Protein AF-0000000077559764 (afdb_homodimer)

pLDDT: mean 88.38, std 12.9, range [36.97, 98.94]

Organism: Bursaphelenchus xylophilus (NCBI:txid6326)

Solvent-accessible surface area (backbone atoms only — not comparable to full-atom values): 14873 Å² total; per-residue (Å²): 133,81,83,81,80,80,78,80,78,74,72,74,70,79,55,48,25,37,42,35,43,36,27,58,33,95,52,71,42,44,34,23,34,32,39,64,72,44,78,69,40,80,71,49,76,30,45,59,74,30,65,52,75,49,73,45,66,51,69,48,19,27,29,38,23,59,37,96,81,41,32,26,31,43,30,31,20,31,52,35,96,85,50,28,24,24,32,31,36,32,39,46,82,31,64,74,61,29,35,36,44,34,39,71,88,67,51,75,39,54,33,79,51,66,63,31,84,44,28,27,45,32,46,78,44,57,86,32,48,44,75,43,67,45,42,42,44,33,43,37,30,36,79,133,80,82,79,80,79,79,78,78,74,72,74,70,80,57,48,25,37,41,34,43,36,27,58,34,96,51,71,42,44,34,24,33,32,37,64,72,44,78,70,39,82,71,49,75,30,45,56,74,30,67,52,75,50,73,45,66,51,71,48,20,28,28,40,23,59,35,94,80,41,33,26,31,44,31,31,20,31,50,35,96,85,51,28,24,22,32,31,35,33,38,46,83,31,66,74,60,29,36,37,44,34,39,71,87,68,50,74,38,52,33,79,52,67,64,33,84,45,27,27,45,32,47,78,44,58,85,32,46,44,77,44,67,47,42,43,48,33,43,38,30,35,79

Radius of gyration: 22.11 Å; Cα contacts (8 Å, |Δi|>4): 768; chains: 2; bounding box: 58×50×98 Å

Structure (mmCIF, N/CA/C/O backbone):
data_AF-0000000077559764-model_v1
#
loop_
_entity.id
_entity.type
_entity.pdbx_description
1 polymer '(pine wood nematode) hypothetical protein'
#
loop_
_atom_site.group_PDB
_atom_site.id
_atom_site.type_symbol
_atom_site.label_atom_id
_atom_site.label_alt_id
_atom_site.label_comp_id
_atom_site.label_asym_id
_atom_site.label_entity_id
_atom_site.label_seq_id
_atom_site.pdbx_PDB_ins_code
_atom_site.Cartn_x
_atom_site.Cartn_y
_atom_site.Cartn_z
_atom_site.occupancy
_atom_site.B_iso_or_equiv
_atom_site.auth_seq_id
_atom_site.auth_comp_id
_atom_site.auth_asym_id
_atom_site.auth_atom_id
_atom_site.pdbx_PDB_model_num
ATOM 1 N N . MET A 1 1 ? 27.375 18.547 54.594 1 37.94 1 MET A N 1
ATOM 2 C CA . MET A 1 1 ? 26.203 18.578 53.719 1 37.94 1 MET A CA 1
ATOM 3 C C . MET A 1 1 ? 26.547 18.094 52.312 1 37.94 1 MET A C 1
ATOM 5 O O . MET A 1 1 ? 27.438 18.625 51.656 1 37.94 1 MET A O 1
ATOM 9 N N . LYS A 1 2 ? 26.328 16.703 52.031 1 62.81 2 LYS A N 1
ATOM 10 C CA . LYS A 1 2 ? 26.641 16.109 50.75 1 62.81 2 LYS A CA 1
ATOM 11 C C . LYS A 1 2 ? 25.828 16.75 49.625 1 62.81 2 LYS A C 1
ATOM 13 O O . LYS A 1 2 ? 24.625 16.953 49.75 1 62.81 2 LYS A O 1
ATOM 18 N N . PRO A 1 3 ? 26.438 17.312 48.625 1 59.41 3 PRO A N 1
ATOM 19 C CA . PRO A 1 3 ? 25.656 17.953 47.594 1 59.41 3 PRO A CA 1
ATOM 20 C C . PRO A 1 3 ? 24.703 16.984 46.875 1 59.41 3 PRO A C 1
ATOM 22 O O . PRO A 1 3 ? 25.047 15.828 46.656 1 59.41 3 PRO A O 1
ATOM 25 N N . ILE A 1 4 ? 23.344 17.328 47 1 63.53 4 ILE A N 1
ATOM 26 C CA . ILE A 1 4 ? 22.359 16.531 46.281 1 63.53 4 ILE A CA 1
ATOM 27 C C . ILE A 1 4 ? 22.391 16.891 44.812 1 63.53 4 ILE A C 1
ATOM 29 O O . ILE A 1 4 ? 22.156 18.047 44.438 1 63.53 4 ILE A O 1
ATOM 33 N N . LEU A 1 5 ? 22.938 16.141 43.969 1 62.59 5 LEU A N 1
ATOM 34 C CA . LEU A 1 5 ? 22.922 16.266 42.5 1 62.59 5 LEU A CA 1
ATOM 35 C C . LEU A 1 5 ? 21.516 16.047 41.938 1 62.59 5 LEU A C 1
ATOM 37 O O . LEU A 1 5 ? 20.953 14.953 42.094 1 62.59 5 LEU A O 1
ATOM 41 N N . ALA A 1 6 ? 20.797 17.172 41.688 1 61.94 6 ALA A N 1
ATOM 42 C CA . ALA A 1 6 ? 19.5 17.062 41.031 1 61.94 6 ALA A CA 1
ATOM 43 C C . ALA A 1 6 ? 19.641 16.594 39.594 1 61.94 6 ALA A C 1
ATOM 45 O O . ALA A 1 6 ? 20.328 17.234 38.781 1 61.94 6 ALA A O 1
ATOM 46 N N . LEU A 1 7 ? 19.375 15.344 39.281 1 62.06 7 LEU A N 1
ATOM 47 C CA . LEU A 1 7 ? 19.297 14.844 37.938 1 62.06 7 LEU A CA 1
ATOM 48 C C . LEU A 1 7 ? 18.094 15.438 37.188 1 62.06 7 LEU A C 1
ATOM 50 O O . LEU A 1 7 ? 16.953 15.195 37.562 1 62.06 7 LEU A O 1
ATOM 54 N N . ALA A 1 8 ? 18.234 16.531 36.406 1 59.69 8 ALA A N 1
ATOM 55 C CA . ALA A 1 8 ? 17.172 17.062 35.562 1 59.69 8 ALA A CA 1
ATOM 56 C C . ALA A 1 8 ? 16.75 16.031 34.5 1 59.69 8 ALA A C 1
ATOM 58 O O . ALA A 1 8 ? 17.547 15.641 33.656 1 59.69 8 ALA A O 1
ATOM 59 N N . ILE A 1 9 ? 15.688 15.219 34.75 1 55.56 9 ILE A N 1
ATOM 60 C CA . ILE A 1 9 ? 15.102 14.375 33.719 1 55.56 9 ILE A CA 1
ATOM 61 C C . ILE A 1 9 ? 14.539 15.25 32.594 1 55.56 9 ILE A C 1
ATOM 63 O O . ILE A 1 9 ? 13.609 16.031 32.844 1 55.56 9 ILE A O 1
ATOM 67 N N . THR A 1 10 ? 15.266 15.648 31.562 1 52.84 10 THR A N 1
ATOM 68 C CA . THR A 1 10 ? 14.695 16.25 30.375 1 52.84 10 THR A CA 1
ATOM 69 C C . THR A 1 10 ? 13.633 15.352 29.75 1 52.84 10 THR A C 1
ATOM 71 O O . THR A 1 10 ? 13.938 14.258 29.281 1 52.84 10 THR A O 1
ATOM 74 N N . LEU A 1 11 ? 12.445 15.383 30.219 1 50.66 11 LEU A N 1
ATOM 75 C CA . LEU A 1 11 ? 11.367 14.727 29.5 1 50.66 11 LEU A CA 1
ATOM 76 C C . LEU A 1 11 ? 11.336 15.188 28.031 1 50.66 11 LEU A C 1
ATOM 78 O O . LEU A 1 11 ? 11.219 16.375 27.766 1 50.66 11 LEU A O 1
ATOM 82 N N . ALA A 1 12 ? 12.188 14.555 27.188 1 52.56 12 ALA A N 1
ATOM 83 C CA . ALA A 1 12 ? 12.039 14.836 25.766 1 52.56 12 ALA A CA 1
ATOM 84 C C . ALA A 1 12 ? 10.57 14.859 25.359 1 52.56 12 ALA A C 1
ATOM 86 O O . ALA A 1 12 ? 9.875 13.836 25.453 1 52.56 12 ALA A O 1
ATOM 87 N N . LEU A 1 13 ? 9.805 15.906 25.641 1 54 13 LEU A N 1
ATOM 88 C CA . LEU A 1 13 ? 8.461 16.047 25.078 1 54 13 LEU A CA 1
ATOM 89 C C . LEU A 1 13 ? 8.398 15.5 23.656 1 54 13 LEU A C 1
ATOM 91 O O . LEU A 1 13 ? 9.164 15.922 22.797 1 54 13 LEU A O 1
ATOM 95 N N . ALA A 1 14 ? 8.133 14.211 23.578 1 59.22 14 ALA A N 1
ATOM 96 C CA . ALA A 1 14 ? 7.934 13.656 22.25 1 59.22 14 ALA A CA 1
ATOM 97 C C . ALA A 1 14 ? 7.148 14.625 21.359 1 59.22 14 ALA A C 1
ATOM 99 O O . ALA A 1 14 ? 6.039 15.031 21.719 1 59.22 14 ALA A O 1
ATOM 100 N N . GLU A 1 15 ? 7.816 15.508 20.562 1 77.25 15 GLU A N 1
ATOM 101 C CA . GLU A 1 15 ? 7.18 16.531 19.734 1 77.25 15 GLU A CA 1
ATOM 102 C C . GLU A 1 15 ? 6.262 15.906 18.688 1 77.25 15 GLU A C 1
ATOM 104 O O . GLU A 1 15 ? 6.688 15.039 17.922 1 77.25 15 GLU A O 1
ATOM 109 N N . ALA A 1 16 ? 4.879 16.031 18.906 1 90.44 16 ALA A N 1
ATOM 110 C CA . ALA A 1 16 ? 3.861 15.578 17.953 1 90.44 16 ALA A CA 1
ATOM 111 C C . ALA A 1 16 ? 3.996 16.297 16.609 1 90.44 16 ALA A C 1
ATOM 113 O O . ALA A 1 16 ? 4.32 17.484 16.578 1 90.44 16 ALA A O 1
ATOM 114 N N . SER A 1 17 ? 3.959 15.594 15.539 1 95.38 17 SER A N 1
ATOM 115 C CA . SER A 1 17 ? 3.939 16.188 14.211 1 95.38 17 SER A CA 1
ATOM 116 C C . SER A 1 17 ? 2.541 16.672 13.836 1 95.38 17 SER A C 1
ATOM 118 O O . SER A 1 17 ? 1.544 16.109 14.289 1 95.38 17 SER A O 1
ATOM 120 N N . THR A 1 18 ? 2.479 17.734 13.055 1 97.06 18 THR A N 1
ATOM 121 C CA . THR A 1 18 ? 1.207 18.328 12.656 1 97.06 18 THR A CA 1
ATOM 122 C C . THR A 1 18 ? 0.868 17.969 11.219 1 97.06 18 THR A C 1
ATOM 124 O O . THR A 1 18 ? 1.731 18.016 10.336 1 97.06 18 THR A O 1
ATOM 127 N N . LEU A 1 19 ? -0.384 17.531 10.992 1 98 19 LEU A N 1
ATOM 128 C CA . LEU A 1 19 ? -0.891 17.297 9.641 1 98 19 LEU A CA 1
ATOM 129 C C . LEU A 1 19 ? -2.059 18.234 9.328 1 98 19 LEU A C 1
ATOM 131 O O . LEU A 1 19 ? -3.068 18.219 10.039 1 98 19 LEU A O 1
ATOM 135 N N . ASN A 1 20 ? -1.88 19.062 8.305 1 98.81 20 ASN A N 1
ATOM 136 C CA . ASN A 1 20 ? -2.967 19.828 7.699 1 98.81 20 ASN A CA 1
ATOM 137 C C . ASN A 1 20 ? -3.502 19.141 6.445 1 98.81 20 ASN A C 1
ATOM 139 O O . ASN A 1 20 ? -2.74 18.844 5.523 1 98.81 20 ASN A O 1
ATOM 143 N N . VAL A 1 21 ? -4.801 18.922 6.422 1 98.94 21 VAL A N 1
ATOM 144 C CA . VAL A 1 21 ? -5.441 18.328 5.258 1 98.94 21 VAL A CA 1
ATOM 145 C C . VAL A 1 21 ? -6.336 19.344 4.566 1 98.94 21 VAL A C 1
ATOM 147 O O . VAL A 1 21 ? -7.258 19.891 5.18 1 98.94 21 VAL A O 1
ATOM 150 N N . HIS A 1 22 ? -6.039 19.547 3.264 1 98.94 22 HIS A N 1
ATOM 151 C CA . HIS A 1 22 ? -6.762 20.547 2.479 1 98.94 22 HIS A CA 1
ATOM 152 C C . HIS A 1 22 ? -7.582 19.891 1.374 1 98.94 22 HIS A C 1
ATOM 154 O O . HIS A 1 22 ? -7.113 18.953 0.723 1 98.94 22 HIS A O 1
ATOM 160 N N . ASN A 1 23 ? -8.82 20.453 1.171 1 98.94 23 ASN A N 1
ATOM 161 C CA . ASN A 1 23 ? -9.633 20.062 0.024 1 98.94 23 ASN A CA 1
ATOM 162 C C . ASN A 1 23 ? -9.586 21.125 -1.082 1 98.94 23 ASN A C 1
ATOM 164 O O . ASN A 1 23 ? -10.203 22.172 -0.964 1 98.94 23 ASN A O 1
ATOM 168 N N . ARG A 1 24 ? -8.898 20.719 -2.115 1 98.75 24 ARG A N 1
ATOM 169 C CA . ARG A 1 24 ? -8.859 21.609 -3.275 1 98.75 24 ARG A CA 1
ATOM 170 C C . ARG A 1 24 ? -9.781 21.094 -4.383 1 98.75 24 ARG A C 1
ATOM 172 O O . ARG A 1 24 ? -9.734 21.594 -5.508 1 98.75 24 ARG A O 1
ATOM 179 N N . CYS A 1 25 ? -10.484 20.078 -4.121 1 98.25 25 CYS A N 1
ATOM 180 C CA . CYS A 1 25 ? -11.453 19.578 -5.09 1 98.25 25 CYS A CA 1
ATOM 181 C C . CYS A 1 25 ? -12.656 20.516 -5.199 1 98.25 25 CYS A C 1
ATOM 183 O O . CYS A 1 25 ? -12.93 21.281 -4.273 1 98.25 25 CYS A O 1
ATOM 185 N N . GLY A 1 26 ? -13.367 20.484 -6.273 1 98.19 26 GLY A N 1
ATOM 186 C CA . GLY A 1 26 ? -14.586 21.25 -6.461 1 98.19 26 GLY A CA 1
ATOM 187 C C . GLY A 1 26 ? -15.805 20.594 -5.828 1 98.19 26 GLY A C 1
ATOM 188 O O . GLY A 1 26 ? -16.938 21.031 -6.043 1 98.19 26 GLY A O 1
ATOM 189 N N . TYR A 1 27 ? -15.617 19.516 -5.102 1 98.44 27 TYR A N 1
ATOM 190 C CA . TYR A 1 27 ? -16.688 18.766 -4.441 1 98.44 27 TYR A CA 1
ATOM 191 C C . TYR A 1 27 ? -16.266 18.359 -3.033 1 98.44 27 TYR A C 1
ATOM 193 O O . TYR A 1 27 ? -15.102 18.484 -2.66 1 98.44 27 TYR A O 1
ATOM 201 N N . ARG A 1 28 ? -17.203 17.953 -2.227 1 98.56 28 ARG A N 1
ATOM 202 C CA . ARG A 1 28 ? -16.953 17.516 -0.861 1 98.56 28 ARG A CA 1
ATOM 203 C C . ARG A 1 28 ? -16.188 16.188 -0.852 1 9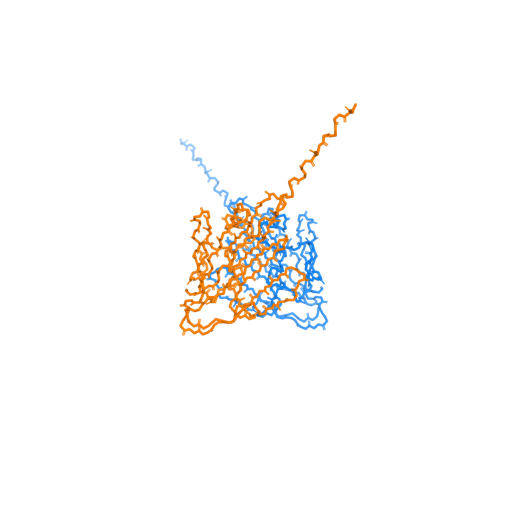8.56 28 ARG A C 1
ATOM 205 O O . ARG A 1 28 ? -16.469 15.305 -1.668 1 98.56 28 ARG A O 1
ATOM 212 N N . ILE A 1 29 ? -15.258 16.078 0.135 1 98.5 29 ILE A N 1
ATOM 213 C CA . ILE A 1 29 ? -14.594 14.789 0.324 1 98.5 29 ILE A CA 1
ATOM 214 C C . ILE A 1 29 ? -14.734 14.352 1.78 1 98.5 29 ILE A C 1
ATOM 216 O O . ILE A 1 29 ? -14.742 15.18 2.689 1 98.5 29 ILE A O 1
ATOM 220 N N . ASP A 1 30 ? -14.945 13.086 1.985 1 98.81 30 ASP A N 1
ATOM 221 C CA . ASP A 1 30 ? -14.734 12.422 3.268 1 98.81 30 ASP A CA 1
ATOM 222 C C . ASP A 1 30 ? -13.297 11.914 3.389 1 98.81 30 ASP A C 1
ATOM 224 O O . ASP A 1 30 ? -12.883 11.031 2.633 1 98.81 30 ASP A O 1
ATOM 228 N N . VAL A 1 31 ? -12.555 12.5 4.309 1 98.62 31 VAL A N 1
ATOM 229 C CA . VAL A 1 31 ? -11.195 12.016 4.551 1 98.62 31 VAL A CA 1
ATOM 230 C C . VAL A 1 31 ? -11.234 10.828 5.508 1 98.62 31 VAL A C 1
ATOM 232 O O . VAL A 1 31 ? -11.617 10.977 6.672 1 98.62 31 VAL A O 1
ATOM 235 N N . ILE A 1 32 ? -10.82 9.711 5.023 1 96.5 32 ILE A N 1
ATOM 236 C CA . ILE A 1 32 ? -10.797 8.492 5.82 1 96.5 32 ILE A CA 1
ATOM 237 C C . ILE A 1 32 ? -9.367 8.203 6.277 1 96.5 32 ILE A C 1
ATOM 239 O O . ILE A 1 32 ? -8.422 8.336 5.5 1 96.5 32 ILE A O 1
ATOM 243 N N . ARG A 1 33 ? -9.25 7.867 7.547 1 93.69 33 ARG A N 1
ATOM 244 C CA . ARG A 1 33 ? -7.969 7.465 8.125 1 93.69 33 ARG A CA 1
ATOM 245 C C . ARG A 1 33 ? -7.984 5.988 8.516 1 93.69 33 ARG A C 1
ATOM 247 O O . ARG A 1 33 ? -8.93 5.516 9.148 1 93.69 33 ARG A O 1
ATOM 254 N N . THR A 1 34 ? -6.965 5.348 8.07 1 87.56 34 THR A N 1
ATOM 255 C CA . THR A 1 34 ? -6.699 3.994 8.539 1 87.56 34 THR A CA 1
ATOM 256 C C . THR A 1 34 ? -5.426 3.949 9.383 1 87.56 34 THR A C 1
ATOM 258 O O . THR A 1 34 ? -4.434 4.602 9.047 1 87.56 34 THR A O 1
ATOM 261 N N . GLU A 1 35 ? -5.496 3.223 10.5 1 84.69 35 GLU A N 1
ATOM 262 C CA . GLU A 1 35 ? -4.352 2.992 11.375 1 84.69 35 GLU A CA 1
ATOM 263 C C . GLU A 1 35 ? -4.176 1.506 11.672 1 84.69 35 GLU A C 1
ATOM 265 O O . GLU A 1 35 ? -5.16 0.769 11.781 1 84.69 35 GLU A O 1
ATOM 270 N N . ASN A 1 36 ? -2.875 1.135 11.797 1 75.62 36 ASN A N 1
ATOM 271 C CA . ASN A 1 36 ? -2.617 -0.266 12.109 1 75.62 36 ASN A CA 1
ATOM 272 C C . ASN A 1 36 ? -3.363 -0.708 13.367 1 75.62 36 ASN A C 1
ATOM 274 O O . ASN A 1 36 ? -3.312 -0.029 14.391 1 75.62 36 ASN A O 1
ATOM 278 N N . ASN A 1 37 ? -4.066 -1.799 13.234 1 73.56 37 ASN A N 1
ATOM 279 C CA . ASN A 1 37 ? -4.762 -2.467 14.336 1 73.56 37 ASN A CA 1
ATOM 280 C C . ASN A 1 37 ? -5.949 -1.646 14.828 1 73.56 37 ASN A C 1
ATOM 282 O O . ASN A 1 37 ? -6.41 -1.83 15.953 1 73.56 37 ASN A O 1
ATOM 286 N N . VAL A 1 38 ? -6.332 -0.59 14.031 1 78.25 38 VAL A N 1
ATOM 287 C CA . VAL A 1 38 ? -7.477 0.253 14.359 1 78.25 38 VAL A CA 1
ATOM 288 C C . VAL A 1 38 ? -8.461 0.261 13.188 1 78.25 38 VAL A C 1
ATOM 290 O O . VAL A 1 38 ? -8.047 0.276 12.023 1 78.25 38 VAL A O 1
ATOM 293 N N . GLN A 1 39 ? -9.742 0.172 13.469 1 80.06 39 GLN A N 1
ATOM 294 C CA . GLN A 1 39 ? -10.75 0.318 12.422 1 80.06 39 GLN A CA 1
ATOM 295 C C . GLN A 1 39 ? -10.633 1.669 11.727 1 80.06 39 GLN A C 1
ATOM 297 O O . GLN A 1 39 ? -10.359 2.686 12.367 1 80.06 39 GLN A O 1
ATOM 302 N N . PRO A 1 40 ? -10.867 1.614 10.367 1 86.94 40 PRO A N 1
ATOM 303 C CA . PRO A 1 40 ? -10.867 2.898 9.664 1 86.94 40 PRO A CA 1
ATOM 304 C C . PRO A 1 40 ? -11.883 3.883 10.234 1 86.94 40 PRO A C 1
ATOM 306 O O . PRO A 1 40 ? -12.969 3.477 10.664 1 86.94 40 PRO A O 1
ATOM 309 N N . VAL A 1 41 ? -11.578 5.199 10.219 1 94.12 41 VAL A N 1
ATOM 310 C CA . VAL A 1 41 ? -12.461 6.207 10.789 1 94.12 41 VAL A CA 1
ATOM 311 C C . VAL A 1 41 ? -12.602 7.379 9.82 1 94.12 41 VAL A C 1
ATOM 313 O O . VAL A 1 41 ? -11.711 7.621 9 1 94.12 41 VAL A O 1
ATOM 316 N N . LEU A 1 42 ? -13.742 8.062 9.93 1 97.62 42 LEU A N 1
ATOM 317 C CA . LEU A 1 42 ? -13.867 9.375 9.32 1 97.62 42 LEU A CA 1
ATOM 318 C C . LEU A 1 42 ? -13.039 10.406 10.07 1 97.62 42 LEU A C 1
ATOM 320 O O . LEU A 1 42 ? -13.383 10.805 11.188 1 97.62 42 LEU A O 1
ATOM 324 N N . HIS A 1 43 ? -11.953 10.812 9.469 1 97.75 43 HIS A N 1
ATOM 325 C CA . HIS A 1 43 ? -11.047 11.766 10.102 1 97.75 43 HIS A CA 1
ATOM 326 C C . HIS A 1 43 ? -11.641 13.172 10.094 1 97.75 43 HIS A C 1
ATOM 328 O O . HIS A 1 43 ? -11.641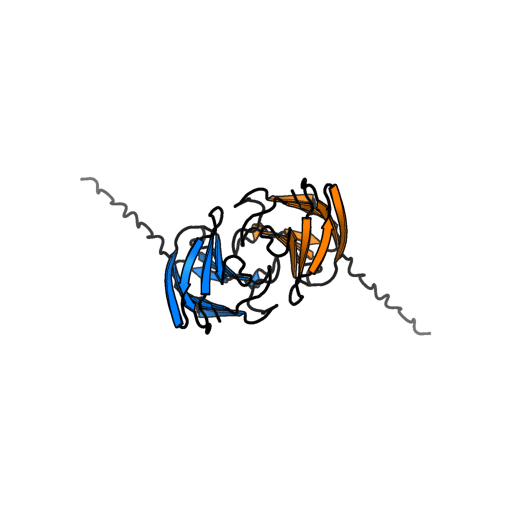 13.852 11.125 1 97.75 43 HIS A O 1
ATOM 334 N N . CYS A 1 44 ? -12.18 13.656 8.945 1 98.69 44 CYS A N 1
ATOM 335 C CA . CYS A 1 44 ? -12.93 14.898 8.789 1 98.69 44 CYS A CA 1
ATOM 336 C C . CYS A 1 44 ? -13.656 14.93 7.449 1 98.69 44 CYS A C 1
ATOM 338 O O . CYS A 1 44 ? -13.336 14.156 6.547 1 98.69 44 CYS A O 1
ATOM 340 N N . GLN A 1 45 ? -14.695 15.695 7.387 1 98.75 45 GLN A N 1
ATOM 341 C CA . GLN A 1 45 ? -15.391 16.031 6.148 1 98.75 45 GLN A CA 1
ATOM 342 C C . GLN A 1 45 ? -15.07 17.453 5.695 1 98.75 45 GLN A C 1
ATOM 344 O O . GLN A 1 45 ? -15.164 18.391 6.48 1 98.75 45 GLN A O 1
ATOM 349 N N . LEU A 1 46 ? -14.688 17.547 4.492 1 98.81 46 LEU A N 1
ATOM 350 C CA . LEU A 1 46 ? -14.234 18.859 4.008 1 98.81 46 LEU A CA 1
ATOM 351 C C . LEU A 1 46 ? -15 19.266 2.752 1 98.81 46 LEU A C 1
ATOM 353 O O . LEU A 1 46 ? -14.977 18.547 1.746 1 98.81 46 LEU A O 1
ATOM 357 N N . GLY A 1 47 ? -15.703 20.391 2.799 1 98.69 47 GLY A N 1
ATOM 358 C CA . GLY A 1 47 ? -16.156 21.016 1.569 1 98.69 47 GLY A CA 1
ATOM 359 C C . GLY A 1 47 ? -15.039 21.656 0.774 1 98.69 47 GLY A C 1
ATOM 360 O O . GLY A 1 47 ? -13.891 21.688 1.228 1 98.69 47 GLY A O 1
ATOM 361 N N . PRO A 1 48 ? -15.406 22.141 -0.443 1 98.69 48 PRO A N 1
ATOM 362 C CA . PRO A 1 48 ? -14.375 22.812 -1.238 1 98.69 48 PRO A CA 1
ATOM 363 C C . PRO A 1 48 ? -13.656 23.922 -0.466 1 98.69 48 PRO A C 1
ATOM 365 O O . PRO A 1 48 ? -14.305 24.719 0.217 1 98.69 48 PRO A O 1
ATOM 368 N N . ASN A 1 49 ? -12.336 23.906 -0.464 1 98.56 49 ASN A N 1
ATOM 369 C CA . ASN A 1 49 ? -11.445 24.922 0.089 1 98.56 49 ASN A CA 1
ATOM 370 C C . ASN A 1 49 ? -11.422 24.875 1.614 1 98.56 49 ASN A C 1
ATOM 372 O O . ASN A 1 49 ? -10.914 25.797 2.262 1 98.56 49 ASN A O 1
ATOM 376 N N . GLN A 1 50 ? -11.977 23.859 2.188 1 98.88 50 GLN A N 1
ATOM 377 C CA . GLN A 1 50 ? -11.891 23.688 3.633 1 98.88 50 GLN A CA 1
ATOM 378 C C . GLN A 1 50 ? -10.672 22.875 4.02 1 98.88 50 GLN A C 1
ATOM 380 O O . GLN A 1 50 ? -10.047 22.234 3.164 1 98.88 50 GLN A O 1
ATOM 385 N N . TYR A 1 51 ? -10.25 22.969 5.246 1 98.81 51 TYR A N 1
ATOM 386 C CA . TYR A 1 51 ? -9.125 22.172 5.746 1 98.81 51 TYR A CA 1
ATOM 387 C C . TYR A 1 51 ? -9.359 21.75 7.195 1 98.81 51 TYR A C 1
ATOM 389 O O . TYR A 1 51 ? -10.234 22.297 7.871 1 98.81 51 TYR A O 1
ATOM 397 N N . CYS A 1 52 ? -8.75 20.75 7.641 1 98.88 52 CYS A N 1
ATOM 398 C CA . CYS A 1 52 ? -8.688 20.328 9.039 1 98.88 52 CYS A CA 1
ATOM 399 C C . CYS A 1 52 ? -7.254 20.062 9.469 1 98.88 52 CYS A C 1
ATOM 401 O O . CYS A 1 52 ? -6.367 19.906 8.625 1 98.88 52 CYS A O 1
ATOM 403 N N . THR A 1 53 ? -6.977 20.156 10.789 1 98.56 53 THR A N 1
ATOM 404 C CA . THR A 1 53 ? -5.645 19.953 11.352 1 98.56 53 THR A CA 1
ATOM 405 C C . THR A 1 53 ? -5.688 18.969 12.508 1 98.56 53 THR A C 1
ATOM 407 O O . THR A 1 53 ? -6.688 18.875 13.227 1 98.56 53 THR A O 1
ATOM 410 N N . ALA A 1 54 ? -4.672 18.172 12.625 1 96.75 54 ALA A N 1
ATOM 411 C CA . ALA A 1 54 ? -4.5 17.281 13.758 1 96.75 54 ALA A CA 1
ATOM 412 C C . ALA A 1 54 ? -3.021 17.062 14.07 1 96.75 54 ALA A C 1
ATOM 414 O O . ALA A 1 54 ? -2.16 17.328 13.227 1 96.75 54 ALA A O 1
ATOM 415 N N . GLN A 1 55 ? -2.805 16.656 15.289 1 94.81 55 GLN A N 1
ATOM 416 C CA . GLN A 1 55 ? -1.457 16.297 15.719 1 94.81 55 GLN A CA 1
ATOM 417 C C . GLN A 1 55 ? -1.339 14.797 15.961 1 94.81 55 GLN A C 1
ATOM 419 O O . GLN A 1 55 ? -2.262 14.172 16.484 1 94.81 55 GLN A O 1
ATOM 424 N N . PHE A 1 56 ? -0.301 14.336 15.5 1 92.5 56 PHE A N 1
ATOM 425 C CA . PHE A 1 56 ? -0.092 12.898 15.617 1 92.5 56 PHE A CA 1
ATOM 426 C C . PHE A 1 56 ? 1.208 12.602 16.359 1 92.5 56 PHE A C 1
ATOM 428 O O . PHE A 1 56 ? 2.229 13.242 16.109 1 92.5 56 PHE A O 1
ATOM 435 N N . GLY A 1 57 ? 0.974 11.867 17.25 1 80.12 57 GLY A N 1
ATOM 436 C CA . GLY A 1 57 ? 2.07 11.203 17.938 1 80.12 57 GLY A CA 1
ATOM 437 C C . GLY A 1 57 ? 1.952 9.695 17.938 1 80.12 57 GLY A C 1
ATOM 438 O O . GLY A 1 57 ? 1.01 9.141 17.375 1 80.12 57 GLY A O 1
ATOM 439 N N . GLY A 1 58 ? 3.031 8.945 18.156 1 68.81 58 GLY A N 1
ATOM 440 C CA . GLY A 1 58 ? 3.004 7.508 18.375 1 68.81 58 GLY A CA 1
ATOM 441 C C . GLY A 1 58 ? 3.285 6.711 17.125 1 68.81 58 GLY A C 1
ATOM 442 O O . GLY A 1 58 ? 3.133 7.223 16 1 68.81 58 GLY A O 1
ATOM 443 N N . ARG A 1 59 ? 3.723 5.582 17.234 1 63.06 59 ARG A N 1
ATOM 444 C CA . ARG A 1 59 ? 4.453 4.688 16.344 1 63.06 59 ARG A CA 1
ATOM 445 C C . ARG A 1 59 ? 3.5 3.953 15.406 1 63.06 59 ARG A C 1
ATOM 447 O O . ARG A 1 59 ? 3.76 2.811 15.023 1 63.06 59 ARG A O 1
ATOM 454 N N . ARG A 1 60 ? 2.457 4.559 14.992 1 72.5 60 ARG A N 1
ATOM 455 C CA . ARG A 1 60 ? 1.67 3.623 14.195 1 72.5 60 ARG A CA 1
ATOM 456 C C . ARG A 1 60 ? 1.622 4.059 12.734 1 72.5 60 ARG A C 1
ATOM 458 O O . ARG A 1 60 ? 1.603 5.254 12.438 1 72.5 60 ARG A O 1
ATOM 465 N N . GLY A 1 61 ? 1.697 3.125 11.875 1 83.75 61 GLY A N 1
ATOM 466 C CA . GLY A 1 61 ? 1.441 3.309 10.453 1 83.75 61 GLY A CA 1
ATOM 467 C C . GLY A 1 61 ? -0.004 3.656 10.148 1 83.75 61 GLY A C 1
ATOM 468 O O . GLY A 1 61 ? -0.922 3.121 10.773 1 83.75 61 GLY A O 1
ATOM 469 N N . MET A 1 62 ? -0.234 4.621 9.234 1 90.75 62 MET A N 1
ATOM 470 C CA . MET A 1 62 ? -1.585 5.051 8.883 1 90.75 62 MET A CA 1
ATOM 471 C C . MET A 1 62 ? -1.63 5.586 7.457 1 90.75 62 MET A C 1
ATOM 473 O O . MET A 1 62 ? -0.588 5.848 6.855 1 90.75 62 MET A O 1
ATOM 477 N N . ASN A 1 63 ? -2.777 5.652 6.965 1 92.5 63 ASN A N 1
ATOM 478 C CA . ASN A 1 63 ? -2.957 6.332 5.688 1 92.5 63 ASN A CA 1
ATOM 479 C C . ASN A 1 63 ? -4.219 7.191 5.684 1 92.5 63 ASN A C 1
ATOM 481 O O . ASN A 1 63 ? -5.074 7.055 6.559 1 92.5 63 ASN A O 1
ATOM 485 N N . PHE A 1 64 ? -4.215 8.156 4.82 1 96.5 64 PHE A N 1
ATOM 486 C CA . PHE A 1 64 ? -5.348 9.031 4.555 1 96.5 64 PHE A CA 1
ATOM 487 C C . PHE A 1 64 ? -5.789 8.93 3.1 1 96.5 64 PHE A C 1
ATOM 489 O O . PHE A 1 64 ? -4.949 8.883 2.195 1 96.5 64 PHE A O 1
ATOM 496 N N . LYS A 1 65 ? -7.047 8.852 2.887 1 95.69 65 LYS A N 1
ATOM 497 C CA . LYS A 1 65 ? -7.598 8.68 1.545 1 95.69 65 LYS A CA 1
ATOM 498 C C . LYS A 1 65 ? -8.961 9.352 1.42 1 95.69 65 LYS A C 1
ATOM 500 O O . LYS A 1 65 ? -9.578 9.711 2.426 1 95.69 65 LYS A O 1
ATOM 505 N N . SER A 1 66 ? -9.328 9.602 0.197 1 97.81 66 SER A N 1
ATOM 506 C CA . SER A 1 66 ? -10.648 10.164 -0.072 1 97.81 66 SER A CA 1
ATOM 507 C C . SER A 1 66 ? -11.711 9.07 -0.133 1 97.81 66 SER A C 1
ATOM 509 O O . SER A 1 66 ? -11.742 8.281 -1.079 1 97.81 66 SER A O 1
ATOM 511 N N . GLY A 1 67 ? -12.594 9.023 0.867 1 95.88 67 GLY A N 1
ATOM 512 C CA . GLY A 1 67 ? -13.641 8.016 0.917 1 95.88 67 GLY A CA 1
ATOM 513 C C . GLY A 1 67 ? -13.172 6.688 1.481 1 95.88 67 GLY A C 1
ATOM 514 O O . GLY A 1 67 ? -11.977 6.41 1.516 1 95.88 67 GLY A O 1
ATOM 515 N N . TRP A 1 68 ? -14.109 5.797 1.846 1 89.69 68 TRP A N 1
ATOM 516 C CA . TRP A 1 68 ? -13.828 4.52 2.49 1 89.69 68 TRP A CA 1
ATOM 517 C C . TRP A 1 68 ? -13.109 3.572 1.536 1 89.69 68 TRP A C 1
ATOM 519 O O . TRP A 1 68 ? -12.328 2.723 1.968 1 89.69 68 TRP A O 1
ATOM 529 N N . GLY A 1 69 ? -13.32 3.746 0.231 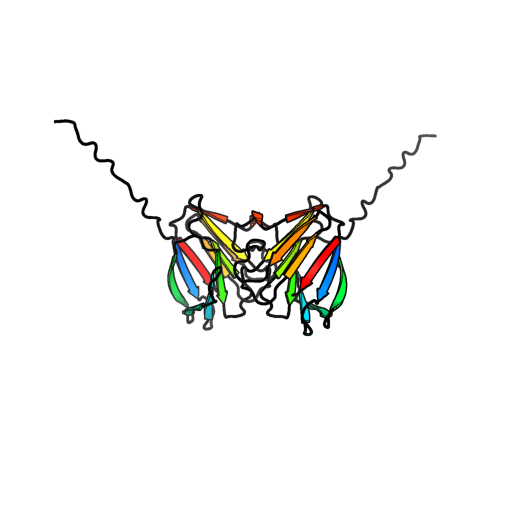1 85.12 69 GLY A N 1
ATOM 530 C CA . GLY A 1 69 ? -12.68 2.918 -0.779 1 85.12 69 GLY A CA 1
ATOM 531 C C . GLY A 1 69 ? -11.594 3.646 -1.549 1 85.12 69 GLY A C 1
ATOM 532 O O . GLY A 1 69 ? -11.25 3.26 -2.668 1 85.12 69 GLY A O 1
ATOM 533 N N . GLY A 1 70 ? -11.109 4.734 -0.98 1 90.81 70 GLY A N 1
ATOM 534 C CA . GLY A 1 70 ? -10.094 5.512 -1.673 1 90.81 70 GLY A CA 1
ATOM 535 C C . GLY A 1 70 ? -8.875 4.695 -2.068 1 90.81 70 GLY A C 1
ATOM 536 O O . GLY A 1 70 ? -8.469 3.789 -1.339 1 90.81 70 GLY A O 1
ATOM 537 N N . LEU A 1 71 ? -8.281 5.082 -3.199 1 88.88 71 LEU A N 1
ATOM 538 C CA . LEU A 1 71 ? -7.203 4.289 -3.773 1 88.88 71 LEU A CA 1
ATOM 539 C C . LEU A 1 71 ? -5.871 5.02 -3.654 1 88.88 71 LEU A C 1
ATOM 541 O O . LEU A 1 71 ? -4.836 4.395 -3.416 1 88.88 71 LEU A O 1
ATOM 545 N N . THR A 1 72 ? -5.883 6.332 -3.938 1 93.88 72 THR A N 1
ATOM 546 C CA . THR A 1 72 ? -4.684 7.129 -3.705 1 93.88 72 THR A CA 1
ATOM 547 C C . THR A 1 72 ? -4.469 7.363 -2.213 1 93.88 72 THR A C 1
ATOM 549 O O . THR A 1 72 ? -5.375 7.824 -1.516 1 93.88 72 THR A O 1
ATOM 552 N N . LEU A 1 73 ? -3.223 7.008 -1.74 1 94.62 73 LEU A N 1
ATOM 553 C CA . LEU A 1 73 ? -2.99 7.055 -0.301 1 94.62 73 LEU A CA 1
ATOM 554 C C . LEU A 1 73 ? -1.874 8.039 0.037 1 94.62 73 LEU A C 1
ATOM 556 O O . LEU A 1 73 ? -0.864 8.102 -0.668 1 94.62 73 LEU A O 1
ATOM 560 N N . ALA A 1 74 ? -2.135 8.852 1.022 1 97.06 74 ALA A N 1
ATOM 561 C CA . ALA A 1 74 ? -1.033 9.453 1.771 1 97.06 74 ALA A CA 1
ATOM 562 C C . ALA A 1 74 ? -0.683 8.609 2.996 1 97.06 74 ALA A C 1
ATOM 564 O O . ALA A 1 74 ? -1.519 8.414 3.883 1 97.06 74 ALA A O 1
ATOM 565 N N . GLU A 1 75 ? 0.532 8.148 3.086 1 93.38 75 GLU A N 1
ATOM 566 C CA . GLU A 1 75 ? 0.931 7.215 4.137 1 93.38 75 GLU A CA 1
ATOM 567 C C . GLU A 1 75 ? 1.917 7.863 5.105 1 93.38 75 GLU A C 1
ATOM 569 O O . GLU A 1 75 ? 2.795 8.625 4.688 1 93.38 75 GLU A O 1
ATOM 574 N N . PHE A 1 76 ? 1.681 7.48 6.387 1 93.19 76 PHE A N 1
ATOM 575 C CA . PHE A 1 76 ? 2.543 8.039 7.422 1 93.19 76 PHE A CA 1
ATOM 576 C C . PHE A 1 76 ? 2.906 6.98 8.453 1 93.19 76 PHE A C 1
ATOM 578 O O . PHE A 1 76 ? 2.111 6.078 8.734 1 93.19 76 PHE A O 1
ATOM 585 N N . SER A 1 77 ? 4.078 7.105 8.984 1 89.75 77 SER A N 1
ATOM 586 C CA . SER A 1 77 ? 4.488 6.555 10.273 1 89.75 77 SER A CA 1
ATOM 587 C C . SER A 1 77 ? 5.172 7.613 11.133 1 89.75 77 SER A C 1
ATOM 589 O O . SER A 1 77 ? 6.215 8.148 10.758 1 89.75 77 SER A O 1
ATOM 591 N N . PHE A 1 78 ? 4.543 7.875 12.266 1 89.5 78 PHE A N 1
ATOM 592 C CA . PHE A 1 78 ? 5.027 8.961 13.102 1 89.5 78 PHE A CA 1
ATOM 593 C C . PHE A 1 78 ? 5.844 8.414 14.273 1 89.5 78 PHE A C 1
ATOM 595 O O . PHE A 1 78 ? 5.621 7.289 14.719 1 89.5 78 PHE A O 1
ATOM 602 N N . GLU A 1 79 ? 6.785 9.203 14.711 1 87.31 79 GLU A N 1
ATOM 603 C CA . GLU A 1 79 ? 7.559 8.977 15.93 1 87.31 79 GLU A CA 1
ATOM 604 C C . GLU A 1 79 ? 8.195 7.59 15.93 1 87.31 79 GLU A C 1
ATOM 606 O O . GLU A 1 79 ? 8.016 6.816 16.875 1 87.31 79 GLU A O 1
ATOM 611 N N . ASN A 1 80 ? 8.875 7.328 14.852 1 83.5 80 ASN A N 1
ATOM 612 C CA . ASN A 1 80 ? 9.578 6.055 14.797 1 83.5 80 ASN A CA 1
ATOM 613 C C . ASN A 1 80 ? 10.766 6.027 15.758 1 83.5 80 ASN A C 1
ATOM 615 O O . ASN A 1 80 ? 11.227 7.074 16.203 1 83.5 80 ASN A O 1
ATOM 619 N N . GLY A 1 81 ? 11.234 4.914 16.172 1 82.25 81 GLY A N 1
ATOM 620 C CA . GLY A 1 81 ? 12.289 4.715 17.156 1 82.25 81 GLY A CA 1
ATOM 621 C C . GLY A 1 81 ? 13.555 5.477 16.828 1 82.25 81 GLY A C 1
ATOM 622 O O . GLY A 1 81 ? 14.328 5.812 17.734 1 82.25 81 GLY A O 1
ATOM 623 N N . ASP A 1 82 ? 13.75 5.844 15.617 1 86.44 82 ASP A N 1
ATOM 624 C CA . ASP A 1 82 ? 14.953 6.562 15.211 1 86.44 82 ASP A CA 1
ATOM 625 C C . ASP A 1 82 ? 14.727 8.07 15.242 1 86.44 82 ASP A C 1
ATOM 627 O O . ASP A 1 82 ? 15.555 8.836 14.742 1 86.44 82 ASP A O 1
ATOM 631 N N . GLY A 1 83 ? 13.586 8.531 15.758 1 87.88 83 GLY A N 1
ATOM 632 C CA . GLY A 1 83 ? 13.289 9.945 15.906 1 87.88 83 GLY A CA 1
ATOM 633 C C . GLY A 1 83 ? 12.703 10.562 14.648 1 87.88 83 GLY A C 1
ATOM 634 O O . GLY A 1 83 ? 12.539 11.789 14.57 1 87.88 83 GLY A O 1
ATOM 635 N N . ASN A 1 84 ? 12.32 9.703 13.648 1 90.81 84 ASN A N 1
ATOM 636 C CA . ASN A 1 84 ? 11.836 10.234 12.383 1 90.81 84 ASN A CA 1
ATOM 637 C C . ASN A 1 84 ? 10.367 9.906 12.156 1 90.81 84 ASN A C 1
ATOM 639 O O . ASN A 1 84 ? 9.852 8.938 12.711 1 90.81 84 ASN A O 1
ATOM 643 N N . ASP A 1 85 ? 9.742 10.758 11.391 1 92.88 85 ASP A N 1
ATOM 644 C CA . ASP A 1 85 ? 8.516 10.422 10.664 1 92.88 85 ASP A CA 1
ATOM 645 C C . ASP A 1 85 ? 8.828 9.945 9.25 1 92.88 85 ASP A C 1
ATOM 647 O O . ASP A 1 85 ? 9.703 10.5 8.578 1 92.88 85 ASP A O 1
ATOM 651 N N . TYR A 1 86 ? 8.141 8.914 8.836 1 91.5 86 TYR A N 1
ATOM 652 C CA . TYR A 1 86 ? 8.227 8.469 7.453 1 91.5 86 TYR A CA 1
ATOM 653 C C . TYR A 1 86 ? 6.906 8.68 6.727 1 91.5 86 TYR A C 1
ATOM 655 O O . TYR A 1 86 ? 5.832 8.555 7.32 1 91.5 86 TYR A O 1
ATOM 663 N N . TYR A 1 87 ? 7 9.031 5.457 1 94.56 87 TYR A N 1
ATOM 664 C CA . TYR A 1 87 ? 5.797 9.367 4.707 1 94.56 87 TYR A CA 1
ATOM 665 C C . TYR A 1 87 ? 6.008 9.148 3.213 1 94.56 87 TYR A C 1
ATOM 667 O O . TYR A 1 87 ? 7.141 9.18 2.729 1 94.56 87 TYR A O 1
ATOM 675 N N . ASP A 1 88 ? 4.906 8.891 2.504 1 95.31 88 ASP A N 1
ATOM 676 C CA . ASP A 1 88 ? 4.898 8.805 1.047 1 95.31 88 ASP A CA 1
ATOM 677 C C . ASP A 1 88 ? 3.479 8.922 0.499 1 95.31 88 ASP A C 1
ATOM 679 O O . ASP A 1 88 ? 2.518 9.016 1.266 1 95.31 88 ASP A O 1
ATOM 683 N N . LEU A 1 89 ? 3.385 9.156 -0.815 1 96.25 89 LEU A N 1
ATOM 684 C CA . LEU A 1 89 ? 2.162 8.844 -1.551 1 96.25 89 LEU A CA 1
ATOM 685 C C . LEU A 1 89 ? 2.219 7.441 -2.141 1 96.25 89 LEU A C 1
ATOM 687 O O . LEU A 1 89 ? 3.299 6.945 -2.471 1 96.25 89 LEU A O 1
ATOM 691 N N . SER A 1 90 ? 1.055 6.836 -2.172 1 92.38 90 SER A N 1
ATOM 692 C CA . SER A 1 90 ? 1.035 5.465 -2.68 1 92.38 90 SER A CA 1
ATOM 693 C C . SER A 1 90 ? -0.14 5.242 -3.625 1 92.38 90 SER A C 1
ATOM 695 O O . SER A 1 90 ? -1.253 5.703 -3.359 1 92.38 90 SER A O 1
ATOM 697 N N . VAL A 1 91 ? 0.113 4.539 -4.754 1 89.38 91 VAL A N 1
ATOM 698 C CA . VAL A 1 91 ? -0.944 4.148 -5.684 1 89.38 91 VAL A CA 1
ATOM 699 C C . VAL A 1 91 ? -0.852 2.652 -5.973 1 89.38 91 VAL A C 1
ATOM 701 O O . VAL A 1 91 ? -1.232 2.201 -7.055 1 89.38 91 VAL A O 1
ATOM 704 N N . ILE A 1 92 ? -0.302 1.939 -5.023 1 82 92 ILE A N 1
ATOM 705 C CA . ILE A 1 92 ? -0.101 0.506 -5.203 1 82 92 ILE A CA 1
ATOM 706 C C . ILE A 1 92 ? -1.449 -0.185 -5.395 1 82 92 ILE A C 1
ATOM 708 O O . ILE A 1 92 ? -1.545 -1.19 -6.102 1 82 92 ILE A O 1
ATOM 712 N N . VAL A 1 93 ? -2.529 0.334 -4.742 1 82.81 93 VAL A N 1
ATOM 713 C CA . VAL A 1 93 ? -3.834 -0.306 -4.863 1 82.81 93 VAL A CA 1
ATOM 714 C C . VAL A 1 93 ? -4.648 0.387 -5.953 1 82.81 93 VAL A C 1
ATOM 716 O O . VAL A 1 93 ? -5.824 0.07 -6.152 1 82.81 93 VAL A O 1
ATOM 719 N N . GLY A 1 94 ? -4.047 1.373 -6.605 1 82.88 94 GLY A N 1
ATOM 720 C CA . GLY A 1 94 ? -4.727 2.119 -7.652 1 82.88 94 GLY A CA 1
ATOM 721 C C . GLY A 1 94 ? -4.664 3.621 -7.453 1 82.88 94 GLY A C 1
ATOM 722 O O . GLY A 1 94 ? -4.02 4.102 -6.516 1 82.88 94 GLY A O 1
ATOM 723 N N . PHE A 1 95 ? -5.332 4.395 -8.406 1 89.94 95 PHE A N 1
ATOM 724 C CA . PHE A 1 95 ? -5.402 5.852 -8.398 1 89.94 95 PHE A CA 1
ATOM 725 C C . PHE A 1 95 ? -6.84 6.328 -8.547 1 89.94 95 PHE A C 1
ATOM 727 O O . PHE A 1 95 ? -7.59 5.801 -9.367 1 89.94 95 PHE A O 1
ATOM 734 N N . ASP A 1 96 ? -7.25 7.281 -7.73 1 92.5 96 ASP A N 1
ATOM 735 C CA . ASP A 1 96 ? -8.578 7.852 -7.902 1 92.5 96 ASP A CA 1
ATOM 736 C C . ASP A 1 96 ? -8.547 9.375 -7.773 1 92.5 96 ASP A C 1
ATOM 738 O O . ASP A 1 96 ? -8.992 10.094 -8.672 1 92.5 96 ASP A O 1
ATOM 742 N N . VAL A 1 97 ? -7.953 9.906 -6.66 1 96.5 97 VAL A N 1
ATOM 743 C CA . VAL A 1 97 ? -7.926 11.352 -6.441 1 96.5 97 VAL A CA 1
ATOM 744 C C . VAL A 1 97 ? -6.48 11.836 -6.387 1 96.5 97 VAL A C 1
ATOM 746 O O . VAL A 1 97 ? -5.637 11.234 -5.719 1 96.5 97 VAL A O 1
ATOM 749 N N . GLY A 1 98 ? -6.191 12.945 -7.121 1 97.81 98 GLY A N 1
ATOM 750 C CA . GLY A 1 98 ? -4.863 13.539 -7.066 1 97.81 98 GLY A CA 1
ATOM 751 C C . GLY A 1 98 ? -4.516 14.094 -5.695 1 97.81 98 GLY A C 1
ATOM 752 O O . GLY A 1 98 ? -5.379 14.617 -4.992 1 97.81 98 GLY A O 1
ATOM 753 N N . MET A 1 99 ? -3.213 14.023 -5.418 1 98.56 99 MET A N 1
ATOM 754 C CA . MET A 1 99 ? -2.748 14.531 -4.129 1 98.56 99 MET A CA 1
ATOM 755 C C . MET A 1 99 ? -1.413 15.25 -4.273 1 98.56 99 MET A C 1
ATOM 757 O O . MET A 1 99 ? -0.613 14.914 -5.152 1 98.56 99 MET A O 1
ATOM 761 N N . THR A 1 100 ? -1.29 16.266 -3.449 1 98.75 100 THR A N 1
ATOM 762 C CA . THR A 1 100 ? 0.009 16.844 -3.139 1 98.75 100 THR A CA 1
ATOM 763 C C . THR A 1 100 ? 0.332 16.688 -1.656 1 98.75 100 THR A C 1
ATOM 765 O O . THR A 1 100 ? -0.525 16.922 -0.801 1 98.75 100 THR A O 1
ATOM 768 N N . LEU A 1 101 ? 1.521 16.203 -1.327 1 98.81 101 LEU A N 1
ATOM 769 C CA . LEU A 1 101 ? 1.996 16.094 0.049 1 98.81 101 LEU A CA 1
ATOM 770 C C . LEU A 1 101 ? 3.301 16.859 0.233 1 98.81 101 LEU A C 1
ATOM 772 O O . LEU A 1 101 ? 4.316 16.531 -0.382 1 98.81 101 LEU A O 1
ATOM 776 N N . ARG A 1 102 ? 3.203 17.875 1.109 1 98.69 102 ARG A N 1
ATOM 777 C CA . ARG A 1 102 ? 4.375 18.688 1.425 1 98.69 102 ARG A CA 1
ATOM 778 C C . ARG A 1 102 ? 4.832 18.453 2.861 1 98.69 102 ARG A C 1
ATOM 780 O O . ARG A 1 102 ? 4.008 18.281 3.76 1 98.69 102 ARG A O 1
ATOM 787 N N . SER A 1 103 ? 6.094 18.438 3.031 1 98.06 103 SER A N 1
ATOM 788 C CA . SER A 1 103 ? 6.691 18.312 4.355 1 98.06 103 SER A CA 1
ATOM 789 C C . SER A 1 103 ? 7.555 19.531 4.691 1 98.06 103 SER A C 1
ATOM 791 O O . SER A 1 103 ? 8.07 20.203 3.791 1 98.06 103 SER A O 1
ATOM 793 N N . SER A 1 104 ? 7.695 19.766 5.977 1 95.88 104 SER A N 1
ATOM 794 C CA . SER A 1 104 ? 8.438 20.922 6.461 1 95.88 104 SER A CA 1
ATOM 795 C C . SER A 1 104 ? 9.914 20.828 6.102 1 95.88 104 SER A C 1
ATOM 797 O O . SER A 1 104 ? 10.648 21.812 6.207 1 95.88 104 SER A O 1
ATOM 799 N N . ASP A 1 105 ? 10.391 19.688 5.676 1 95.69 105 ASP A N 1
ATOM 800 C CA . ASP A 1 105 ? 11.781 19.531 5.254 1 95.69 105 ASP A CA 1
ATOM 801 C C . ASP A 1 105 ? 11.969 20 3.812 1 95.69 105 ASP A C 1
ATOM 803 O O . ASP A 1 105 ? 13.07 19.906 3.266 1 95.69 105 ASP A O 1
ATOM 807 N N . GLY A 1 106 ? 10.961 20.422 3.158 1 97.31 106 GLY A N 1
ATOM 808 C CA . GLY A 1 106 ? 11.031 20.969 1.813 1 97.31 106 GLY A CA 1
ATOM 809 C C . GLY A 1 106 ? 10.555 20 0.749 1 97.31 106 GLY A C 1
ATOM 810 O O . GLY A 1 106 ? 10.391 20.391 -0.413 1 97.31 106 GLY A O 1
ATOM 811 N N . THR A 1 107 ? 10.281 18.828 1.114 1 97.44 107 THR A N 1
ATOM 812 C CA . THR A 1 107 ? 9.805 17.828 0.162 1 97.44 107 THR A CA 1
ATOM 813 C C . THR A 1 107 ? 8.406 18.188 -0.336 1 97.44 107 THR A C 1
ATOM 815 O O . THR A 1 107 ? 7.543 18.594 0.448 1 97.44 107 THR A O 1
ATOM 818 N N . ASN A 1 108 ? 8.219 18.047 -1.655 1 98.31 108 ASN A N 1
ATOM 819 C CA . ASN A 1 108 ? 6.941 18.266 -2.322 1 98.31 108 ASN A CA 1
ATOM 820 C C . ASN A 1 108 ? 6.59 17.109 -3.256 1 98.31 108 ASN A C 1
ATOM 822 O O . ASN A 1 108 ? 7.105 17.031 -4.371 1 98.31 108 ASN A O 1
ATOM 826 N N . LEU A 1 109 ? 5.707 16.219 -2.787 1 98.19 109 LEU A N 1
ATOM 827 C CA . LEU A 1 109 ? 5.281 15.07 -3.574 1 98.19 109 LEU A CA 1
ATOM 828 C C . LEU A 1 109 ? 3.971 15.359 -4.297 1 98.19 109 LEU A C 1
ATOM 830 O O . LEU A 1 109 ? 3.049 15.938 -3.713 1 98.19 109 LEU A O 1
ATOM 834 N N . ARG A 1 110 ? 3.914 14.961 -5.574 1 98.25 110 ARG A N 1
ATOM 835 C CA . ARG A 1 110 ? 2.707 15.148 -6.371 1 98.25 110 ARG A CA 1
ATOM 836 C C . ARG A 1 110 ? 2.299 13.859 -7.07 1 98.25 110 ARG A C 1
ATOM 838 O O . ARG A 1 110 ? 3.137 13.18 -7.672 1 98.25 110 ARG A O 1
ATOM 845 N N . CYS A 1 111 ? 1.042 13.531 -7 1 97.25 111 CYS A N 1
ATOM 846 C CA . CYS A 1 111 ? 0.468 12.383 -7.688 1 97.25 111 CYS A CA 1
ATOM 847 C C . CYS A 1 111 ? -0.9 12.719 -8.266 1 97.25 111 CYS A C 1
ATOM 849 O O . CYS A 1 111 ? -1.887 12.805 -7.535 1 97.25 111 CYS A O 1
ATOM 851 N N . TYR A 1 112 ? -0.967 12.891 -9.648 1 96.44 112 TYR A N 1
ATOM 852 C CA . TYR A 1 112 ? -2.219 13.336 -10.258 1 96.44 112 TYR A CA 1
ATOM 853 C C . TYR A 1 112 ? -2.633 12.398 -11.391 1 96.44 112 TYR A C 1
ATOM 855 O O . TYR A 1 112 ? -3.492 12.742 -12.203 1 96.44 112 TYR A O 1
ATOM 863 N N . GLU A 1 113 ? -1.946 11.281 -11.43 1 91.5 113 GLU A N 1
ATOM 864 C CA . GLU A 1 113 ? -2.309 10.25 -12.398 1 91.5 113 GLU A CA 1
ATOM 865 C C . GLU A 1 113 ? -1.807 8.875 -11.961 1 91.5 113 GLU A C 1
ATOM 867 O O . GLU A 1 113 ? -0.957 8.773 -11.07 1 91.5 113 GLU A O 1
ATOM 872 N N . ARG A 1 114 ? -2.402 7.91 -12.625 1 83.62 114 ARG A N 1
ATOM 873 C CA . ARG A 1 114 ? -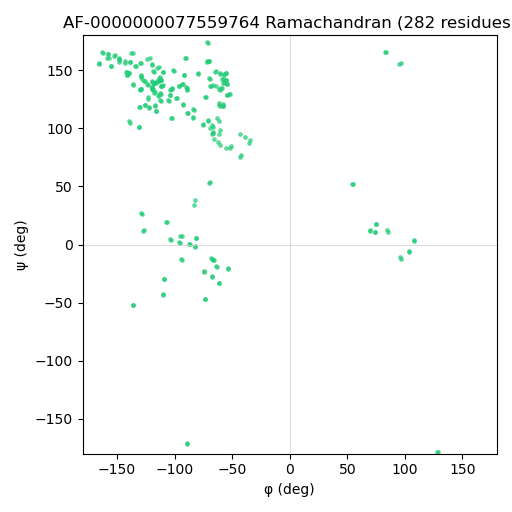1.893 6.559 -12.406 1 83.62 114 ARG A CA 1
ATOM 874 C C . ARG A 1 114 ? -0.407 6.473 -12.742 1 83.62 114 ARG A C 1
ATOM 876 O O . ARG A 1 114 ? 0.044 7.043 -13.742 1 83.62 114 ARG A O 1
ATOM 883 N N . GLY A 1 115 ? 0.333 5.82 -12 1 81.12 115 GLY A N 1
ATOM 884 C CA . GLY A 1 115 ? 1.751 5.656 -12.281 1 81.12 115 GLY A CA 1
ATOM 885 C C . GLY A 1 115 ? 2.562 6.902 -11.992 1 81.12 115 GLY A C 1
ATOM 886 O O . GLY A 1 115 ? 3.654 7.082 -12.539 1 81.12 115 GLY A O 1
ATOM 887 N N . CYS A 1 116 ? 2.025 7.789 -11.234 1 89.56 116 CYS A N 1
ATOM 888 C CA . CYS A 1 116 ? 2.768 9.008 -10.914 1 89.56 116 CYS A CA 1
ATOM 889 C C . CYS A 1 116 ? 4.125 8.672 -10.305 1 89.56 116 CYS A C 1
ATOM 891 O O . CYS A 1 116 ? 4.23 7.762 -9.484 1 89.56 116 CYS A O 1
ATOM 893 N N . PRO A 1 117 ? 5.152 9.438 -10.672 1 88.56 117 PRO A N 1
ATOM 894 C CA . PRO A 1 117 ? 6.52 9.062 -10.305 1 88.56 117 PRO A CA 1
ATOM 895 C C . PRO A 1 117 ? 6.82 9.312 -8.828 1 88.56 117 PRO A C 1
ATOM 897 O O . PRO A 1 117 ? 7.738 8.711 -8.266 1 88.56 117 PRO A O 1
ATOM 900 N N . ASP A 1 118 ? 6.113 10.203 -8.148 1 94.75 118 ASP A N 1
ATOM 901 C CA . ASP A 1 118 ? 6.441 10.555 -6.77 1 94.75 118 ASP A CA 1
ATOM 902 C C . ASP A 1 118 ? 5.773 9.609 -5.781 1 94.75 118 ASP A C 1
ATOM 904 O O . ASP A 1 118 ? 5.977 9.719 -4.57 1 94.75 118 ASP A O 1
ATOM 908 N N . ALA A 1 119 ? 5.027 8.633 -6.285 1 93.25 119 ALA A N 1
ATOM 909 C CA . ALA A 1 119 ? 4.281 7.758 -5.379 1 93.25 119 ALA A CA 1
ATOM 910 C C . ALA A 1 119 ? 4.867 6.352 -5.367 1 93.25 119 ALA A C 1
ATOM 912 O O . ALA A 1 119 ? 5.438 5.898 -6.363 1 93.25 119 ALA A O 1
ATOM 913 N N . TYR A 1 120 ? 4.723 5.746 -4.168 1 86.88 120 TYR A N 1
ATOM 914 C CA . TYR A 1 120 ? 5.02 4.328 -4.012 1 86.88 120 TYR A CA 1
ATOM 915 C C . TYR A 1 120 ? 4.176 3.484 -4.961 1 86.88 120 TYR A C 1
ATOM 917 O O . TYR A 1 120 ? 2.945 3.547 -4.926 1 86.88 120 TYR A O 1
ATOM 925 N N . GLN A 1 121 ? 4.863 2.727 -5.875 1 81.06 121 GLN A N 1
ATOM 926 C CA . GLN A 1 121 ? 4.172 2.016 -6.945 1 81.06 121 GLN A CA 1
ATOM 927 C C . GLN A 1 121 ? 4.191 0.509 -6.707 1 81.06 121 GLN A C 1
ATOM 929 O O . GLN A 1 121 ? 3.301 -0.208 -7.172 1 81.06 121 GLN A O 1
ATOM 934 N N . TYR A 1 122 ? 5.215 0.077 -6.051 1 78.56 122 TYR A N 1
ATOM 935 C CA . TYR A 1 122 ? 5.422 -1.356 -5.875 1 78.56 122 TYR A CA 1
ATOM 936 C C . TYR A 1 122 ? 6.328 -1.638 -4.684 1 78.56 122 TYR A C 1
ATOM 938 O O . TYR A 1 122 ? 7.074 -0.761 -4.246 1 78.56 122 TYR A O 1
ATOM 946 N N . PRO A 1 123 ? 6.188 -2.99 -4.23 1 78.25 123 PRO A N 1
ATOM 947 C CA . PRO A 1 123 ? 7.102 -3.309 -3.135 1 78.25 123 PRO A CA 1
ATOM 948 C C . PRO A 1 123 ? 8.57 -3.123 -3.516 1 78.25 123 PRO A C 1
ATOM 950 O O . PRO A 1 123 ? 8.961 -3.412 -4.652 1 78.25 123 PRO A O 1
ATOM 953 N N . GLY A 1 124 ? 9.367 -2.514 -2.703 1 73.25 124 GLY A N 1
ATOM 954 C CA . GLY A 1 124 ? 10.781 -2.268 -2.936 1 73.25 124 GLY A CA 1
ATOM 955 C C . GLY A 1 124 ? 11.062 -0.889 -3.502 1 73.25 124 GLY A C 1
ATOM 956 O O . GLY A 1 124 ? 12.227 -0.524 -3.713 1 73.25 124 GLY A O 1
ATOM 957 N N . ASP A 1 125 ? 10 -0.249 -3.891 1 78.25 125 ASP A N 1
ATOM 958 C CA . ASP A 1 125 ? 10.203 1.12 -4.355 1 78.25 125 ASP A CA 1
ATOM 959 C C . ASP A 1 125 ? 10.562 2.047 -3.193 1 78.25 125 ASP A C 1
ATOM 961 O O . ASP A 1 125 ? 9.938 3.098 -3.02 1 78.25 125 ASP A O 1
ATOM 965 N N . ASN A 1 126 ? 11.461 1.789 -2.447 1 74.81 126 ASN A N 1
ATOM 966 C CA . ASN A 1 126 ? 11.812 2.459 -1.2 1 74.81 126 ASN A CA 1
ATOM 967 C C . ASN A 1 126 ? 12.219 3.912 -1.44 1 74.81 126 ASN A C 1
ATOM 969 O O . ASN A 1 126 ? 12.156 4.738 -0.527 1 74.81 126 ASN A O 1
ATOM 973 N N . SER A 1 127 ? 12.555 4.18 -2.633 1 82.94 127 SER A N 1
ATOM 974 C CA . SER A 1 127 ? 12.953 5.547 -2.939 1 82.94 127 SER A CA 1
ATOM 975 C C . SER A 1 127 ? 11.781 6.512 -2.814 1 82.94 127 SER A C 1
ATOM 977 O O . SER A 1 127 ? 11.969 7.73 -2.773 1 82.94 127 SER A O 1
ATOM 979 N N . LYS A 1 128 ? 10.641 5.992 -2.713 1 88.62 128 LYS A N 1
ATOM 980 C CA . LYS A 1 128 ? 9.453 6.844 -2.674 1 88.62 128 LYS A CA 1
ATOM 981 C C . LYS A 1 128 ? 9.047 7.156 -1.236 1 88.62 128 LYS A C 1
ATOM 983 O O . LYS A 1 128 ? 8.25 8.062 -0.993 1 88.62 128 LYS A O 1
ATOM 988 N N . THR A 1 129 ? 9.617 6.426 -0.331 1 89.94 129 THR A N 1
ATOM 989 C CA . THR A 1 129 ? 9.398 6.727 1.08 1 89.94 129 THR A CA 1
ATOM 990 C C . THR A 1 129 ? 10.438 7.727 1.584 1 89.94 129 THR A C 1
ATOM 992 O O . THR A 1 129 ? 11.633 7.574 1.328 1 89.94 129 THR A O 1
ATOM 995 N N . HIS A 1 130 ? 9.945 8.773 2.32 1 94.06 130 HIS A N 1
ATOM 996 C CA . HIS A 1 130 ? 10.789 9.844 2.822 1 94.06 130 HIS A CA 1
ATOM 997 C C . HIS A 1 130 ? 10.773 9.898 4.348 1 94.06 130 HIS A C 1
ATOM 999 O O . HIS A 1 130 ? 9.789 9.492 4.973 1 94.06 130 HIS A O 1
ATOM 1005 N N . GLY A 1 131 ? 11.922 10.328 4.883 1 92.12 131 GLY A N 1
ATOM 1006 C CA . GLY A 1 131 ? 12.031 10.516 6.32 1 92.12 131 GLY A CA 1
ATOM 1007 C C . GLY A 1 131 ? 12.359 11.945 6.719 1 92.12 131 GLY A C 1
ATOM 1008 O O . GLY A 1 131 ? 13.109 12.625 6.023 1 92.12 131 GLY A O 1
ATOM 1009 N N . VAL A 1 132 ? 11.711 12.43 7.824 1 95.06 132 VAL A N 1
ATOM 1010 C CA . VAL A 1 132 ? 11.992 13.742 8.406 1 95.06 132 VAL A CA 1
ATOM 1011 C C . VAL A 1 132 ? 11.938 13.656 9.93 1 95.06 132 VAL A C 1
ATOM 1013 O O . VAL A 1 132 ? 11.227 12.812 10.484 1 95.06 132 VAL A O 1
ATOM 1016 N N . ARG A 1 133 ? 12.773 14.508 10.5 1 93.62 133 ARG A N 1
ATOM 1017 C CA . ARG A 1 133 ? 12.734 14.508 11.961 1 93.62 133 ARG A CA 1
ATOM 1018 C C . ARG A 1 133 ? 11.32 14.75 12.469 1 93.62 133 ARG A C 1
ATOM 1020 O O . ARG A 1 133 ? 10.602 15.617 11.953 1 93.62 133 ARG A O 1
ATOM 1027 N N . THR A 1 134 ? 10.961 13.977 13.523 1 93.75 134 THR A N 1
ATOM 1028 C CA . THR A 1 134 ? 9.625 14.094 14.102 1 93.75 134 THR A CA 1
ATOM 1029 C C . THR A 1 134 ? 9.391 15.5 14.633 1 93.75 134 THR A C 1
ATOM 1031 O O . THR A 1 134 ? 10.305 16.141 15.172 1 93.75 134 THR A O 1
ATOM 1034 N N . GLY A 1 135 ? 8.188 15.953 14.57 1 93.81 135 GLY A N 1
ATOM 1035 C CA . GLY A 1 135 ? 7.82 17.234 15.141 1 93.81 135 GLY A CA 1
ATOM 1036 C C . GLY A 1 135 ? 7.547 18.297 14.094 1 93.81 135 GLY A C 1
ATOM 1037 O O . GLY A 1 135 ? 7.258 19.453 14.43 1 93.81 135 GLY A O 1
ATOM 1038 N N . GLY A 1 136 ? 7.602 17.938 12.836 1 94.19 136 GLY A N 1
ATOM 1039 C CA . GLY A 1 136 ? 7.379 18.891 11.758 1 94.19 136 GLY A CA 1
ATOM 1040 C C . GLY A 1 136 ? 5.918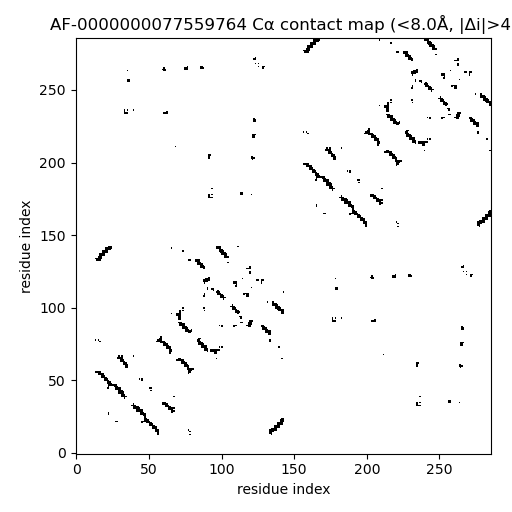 19 11.359 1 94.19 136 GLY A C 1
ATOM 1041 O O . GLY A 1 136 ? 5.031 18.562 12.102 1 94.19 136 GLY A O 1
ATOM 1042 N N . THR A 1 137 ? 5.762 19.719 10.25 1 97.5 137 THR A N 1
ATOM 1043 C CA . THR A 1 137 ? 4.426 19.938 9.703 1 97.5 137 THR A CA 1
ATOM 1044 C C . THR A 1 137 ? 4.297 19.328 8.312 1 97.5 137 THR A C 1
ATOM 1046 O O . THR A 1 137 ? 5.215 19.438 7.492 1 97.5 137 THR A O 1
ATOM 1049 N N . PHE A 1 138 ? 3.162 18.719 8.078 1 98.25 138 PHE A N 1
ATOM 1050 C CA . PHE A 1 138 ? 2.791 18.203 6.766 1 98.25 138 PHE A CA 1
ATOM 1051 C C . PHE A 1 138 ? 1.533 18.891 6.246 1 98.25 138 PHE A C 1
ATOM 1053 O O . PHE A 1 138 ? 0.595 19.125 7.012 1 98.25 138 PHE A O 1
ATOM 1060 N N . ASP A 1 139 ? 1.552 19.203 4.949 1 98.88 139 ASP A N 1
ATOM 1061 C CA . ASP A 1 139 ? 0.363 19.672 4.246 1 98.88 139 ASP A CA 1
ATOM 1062 C C . ASP A 1 139 ? -0.056 18.688 3.16 1 98.88 139 ASP A C 1
ATOM 1064 O O . ASP A 1 139 ? 0.682 18.453 2.197 1 98.88 139 ASP A O 1
ATOM 1068 N N . LEU A 1 140 ? -1.198 18.125 3.371 1 98.88 140 LEU A N 1
ATOM 1069 C CA . LEU A 1 140 ? -1.784 17.203 2.408 1 98.88 140 LEU A CA 1
ATOM 1070 C C . LEU A 1 140 ? -2.934 17.859 1.651 1 98.88 140 LEU A C 1
ATOM 1072 O O . LEU A 1 140 ? -3.891 18.344 2.262 1 98.88 140 LEU A O 1
ATOM 1076 N N . TYR A 1 141 ? -2.834 17.859 0.326 1 98.94 141 TYR A N 1
ATOM 1077 C CA . TYR A 1 141 ? -3.879 18.438 -0.521 1 98.94 141 TYR A CA 1
ATOM 1078 C C . TYR A 1 141 ? -4.551 17.344 -1.355 1 98.94 141 TYR A C 1
ATOM 1080 O O . TYR A 1 141 ? -3.875 16.578 -2.051 1 98.94 141 TYR A O 1
ATOM 1088 N N . PHE A 1 142 ? -5.855 17.312 -1.273 1 98.81 142 PHE A N 1
ATOM 1089 C CA . PHE A 1 142 ? -6.637 16.578 -2.264 1 98.81 142 PHE A CA 1
ATOM 1090 C C . PHE A 1 142 ? -6.992 17.469 -3.443 1 98.81 142 PHE A C 1
ATOM 1092 O O . PHE A 1 142 ? -7.516 18.578 -3.26 1 98.81 142 PHE A O 1
ATOM 1099 N N . CYS A 1 143 ? -6.816 16.906 -4.668 1 97.94 143 CYS A N 1
ATOM 1100 C CA . CYS A 1 143 ? -6.98 17.656 -5.902 1 97.94 143 CYS A CA 1
ATOM 1101 C C . CYS A 1 143 ? -6.035 18.859 -5.938 1 97.94 143 CYS A C 1
ATOM 1103 O O . CYS A 1 143 ? -5.734 19.453 -4.898 1 97.94 143 CYS A O 1
ATOM 1105 N N . MET B 1 1 ? 42.625 -16.781 -44.375 1 36.97 1 MET B N 1
ATOM 1106 C CA . MET B 1 1 ? 41.281 -16.938 -43.844 1 36.97 1 MET B CA 1
ATOM 1107 C C . MET B 1 1 ? 41.219 -16.469 -42.406 1 36.97 1 MET B C 1
ATOM 1109 O O . MET B 1 1 ? 41.938 -16.984 -41.531 1 36.97 1 MET B O 1
ATOM 1113 N N . LYS B 1 2 ? 40.875 -15.109 -42.156 1 62.69 2 LYS B N 1
ATOM 1114 C CA . LYS B 1 2 ? 40.781 -14.562 -40.812 1 62.69 2 LYS B CA 1
ATOM 1115 C C . LYS B 1 2 ? 39.719 -15.266 -40 1 62.69 2 LYS B C 1
ATOM 1117 O O . LYS B 1 2 ? 38.594 -15.492 -40.5 1 62.69 2 LYS B O 1
ATOM 1122 N N . PRO B 1 3 ? 40.031 -15.859 -38.938 1 59.16 3 PRO B N 1
ATOM 1123 C CA . PRO B 1 3 ? 39 -16.547 -38.188 1 59.16 3 PRO B CA 1
ATOM 1124 C C . PRO B 1 3 ? 37.875 -15.617 -37.781 1 59.16 3 PRO B C 1
ATOM 1126 O O . PRO B 1 3 ? 38.094 -14.461 -37.406 1 59.16 3 PRO B O 1
ATOM 1129 N N . ILE B 1 4 ? 36.594 -16.016 -38.281 1 63.94 4 ILE B N 1
ATOM 1130 C CA . ILE B 1 4 ? 35.406 -15.289 -37.812 1 63.94 4 ILE B CA 1
ATOM 1131 C C . ILE B 1 4 ? 35.062 -15.711 -36.406 1 63.94 4 ILE B C 1
ATOM 1133 O O . ILE B 1 4 ? 34.812 -16.891 -36.156 1 63.94 4 ILE B O 1
ATOM 1137 N N . LEU B 1 5 ? 35.344 -14.969 -35.438 1 62.53 5 LEU B N 1
ATOM 1138 C CA . LEU B 1 5 ? 34.906 -15.156 -34.062 1 62.53 5 LEU B CA 1
ATOM 1139 C C . LEU B 1 5 ? 33.406 -14.984 -33.938 1 62.53 5 LEU B C 1
ATOM 1141 O O . LEU B 1 5 ? 32.875 -13.906 -34.219 1 62.53 5 LEU B O 1
ATOM 1145 N N . ALA B 1 6 ? 32.688 -16.141 -33.875 1 62.62 6 ALA B N 1
ATOM 1146 C CA . ALA B 1 6 ? 31.25 -16.078 -33.594 1 62.62 6 ALA B CA 1
ATOM 1147 C C . ALA B 1 6 ? 30.969 -15.633 -32.156 1 62.62 6 ALA B C 1
ATOM 1149 O O . ALA B 1 6 ? 31.406 -16.297 -31.219 1 62.62 6 ALA B O 1
ATOM 1150 N N . LEU B 1 7 ? 30.641 -14.383 -31.938 1 62.66 7 LEU B N 1
ATOM 1151 C CA . LEU B 1 7 ? 30.156 -13.961 -30.625 1 62.66 7 LEU B CA 1
ATOM 1152 C C . LEU B 1 7 ? 28.812 -14.594 -30.312 1 62.66 7 LEU B C 1
ATOM 1154 O O . LEU B 1 7 ? 27.828 -14.344 -31.016 1 62.66 7 LEU B O 1
ATOM 1158 N N . ALA B 1 8 ? 28.766 -15.703 -29.578 1 61.25 8 ALA B N 1
ATOM 1159 C CA . ALA B 1 8 ? 27.5 -16.266 -29.094 1 61.25 8 ALA B CA 1
ATOM 1160 C C . ALA B 1 8 ? 26.766 -15.289 -28.188 1 61.25 8 ALA B C 1
ATOM 1162 O O . ALA B 1 8 ? 27.297 -14.891 -27.141 1 61.25 8 ALA B O 1
ATOM 1163 N N . ILE B 1 9 ? 25.797 -14.555 -28.703 1 56.81 9 ILE B N 1
ATOM 1164 C CA . ILE B 1 9 ? 24.906 -13.758 -27.875 1 56.81 9 ILE B CA 1
ATOM 1165 C C . ILE B 1 9 ? 24.047 -14.688 -27 1 56.81 9 ILE B C 1
ATOM 1167 O O . ILE B 1 9 ? 23.25 -15.469 -27.516 1 56.81 9 ILE B O 1
ATOM 1171 N N . THR B 1 10 ? 24.438 -15.047 -25.812 1 53.88 10 THR B N 1
ATOM 1172 C CA . THR B 1 10 ? 23.531 -15.695 -24.875 1 53.88 10 THR B CA 1
ATOM 1173 C C . THR B 1 10 ? 22.344 -14.789 -24.547 1 53.88 10 THR B C 1
ATOM 1175 O O . THR B 1 10 ? 22.516 -13.703 -24 1 53.88 10 THR B O 1
ATOM 1178 N N . LEU B 1 11 ? 21.328 -14.805 -25.312 1 51.47 11 LEU B N 1
ATOM 1179 C CA . LEU B 1 11 ? 20.094 -14.156 -24.891 1 51.47 11 LEU B CA 1
ATOM 1180 C C . LEU B 1 11 ? 19.688 -14.617 -23.5 1 51.47 11 LEU B C 1
ATOM 1182 O O . LEU B 1 11 ? 19.5 -15.812 -23.266 1 51.47 11 LEU B O 1
ATOM 1186 N N . ALA B 1 12 ? 20.266 -13.945 -22.516 1 51.59 12 ALA B N 1
ATOM 1187 C CA . ALA B 1 12 ? 19.719 -14.25 -21.203 1 51.59 12 ALA B CA 1
ATOM 1188 C C . ALA B 1 12 ? 18.203 -14.312 -21.234 1 51.59 12 ALA B C 1
ATOM 1190 O O . ALA B 1 12 ? 17.547 -13.312 -21.531 1 51.59 12 ALA B O 1
ATOM 1191 N N . LEU B 1 13 ? 17.562 -15.367 -21.766 1 52.88 13 LEU B N 1
ATOM 1192 C CA . LEU B 1 13 ? 16.125 -15.547 -21.625 1 52.88 13 LEU B CA 1
ATOM 1193 C C . LEU B 1 13 ? 15.633 -15.031 -20.281 1 52.88 13 LEU B C 1
ATOM 1195 O O . LEU B 1 13 ? 16.125 -15.453 -19.234 1 52.88 13 LEU B O 1
ATOM 1199 N N . ALA B 1 14 ? 15.266 -13.812 -20.203 1 59.47 14 ALA B N 1
ATOM 1200 C CA . ALA B 1 14 ? 14.688 -13.281 -18.969 1 59.47 14 ALA B CA 1
ATOM 1201 C C . ALA B 1 14 ? 13.688 -14.266 -18.359 1 59.47 14 ALA B C 1
ATOM 1203 O O . ALA B 1 14 ? 12.734 -14.68 -19.016 1 59.47 14 ALA B O 1
ATOM 1204 N N . GLU B 1 15 ? 14.109 -15.133 -17.391 1 77.56 15 GLU B N 1
ATOM 1205 C CA . GLU B 1 15 ? 13.281 -16.188 -16.797 1 77.56 15 GLU B CA 1
ATOM 1206 C C . GLU B 1 15 ? 12.086 -15.594 -16.047 1 77.56 15 GLU B C 1
ATOM 1208 O O . GLU B 1 15 ? 12.258 -14.75 -15.172 1 77.56 15 GLU B O 1
ATOM 1213 N N . ALA B 1 16 ? 10.836 -15.773 -16.641 1 90.62 16 ALA B N 1
ATOM 1214 C CA . ALA B 1 16 ? 9.578 -15.359 -16.031 1 90.62 16 ALA B CA 1
ATOM 1215 C C . ALA B 1 16 ? 9.344 -16.094 -14.703 1 90.62 16 ALA B C 1
ATOM 1217 O O . ALA B 1 16 ? 9.695 -17.266 -14.562 1 90.62 16 ALA B O 1
ATOM 1218 N N . SER B 1 17 ? 8.969 -15.398 -13.695 1 95.31 17 SER B N 1
ATOM 1219 C CA . SER B 1 17 ? 8.578 -15.992 -12.414 1 95.31 17 SER B CA 1
ATOM 1220 C C . SER B 1 17 ? 7.152 -16.531 -12.469 1 95.31 17 SER B C 1
ATOM 1222 O O . SER B 1 17 ? 6.312 -16 -13.203 1 95.31 17 SER B O 1
ATOM 1224 N N . THR B 1 18 ? 6.914 -17.609 -11.734 1 97 18 THR B N 1
ATOM 1225 C CA . THR B 1 18 ? 5.605 -18.25 -11.727 1 97 18 THR B CA 1
ATOM 1226 C C . THR B 1 18 ? 4.844 -17.906 -10.445 1 97 18 THR B C 1
ATOM 1228 O O . THR B 1 18 ? 5.414 -17.938 -9.352 1 97 18 THR B O 1
ATOM 1231 N N . LEU B 1 19 ? 3.564 -17.531 -10.594 1 97.94 19 LEU B N 1
ATOM 1232 C CA . LEU B 1 19 ? 2.674 -17.328 -9.453 1 97.94 19 LEU B CA 1
ATOM 1233 C C . LEU B 1 19 ? 1.505 -18.312 -9.5 1 97.94 19 LEU B C 1
ATOM 1235 O O . LEU B 1 19 ? 0.749 -18.344 -10.469 1 97.94 19 LEU B O 1
ATOM 1239 N N . ASN B 1 20 ? 1.404 -19.125 -8.461 1 98.81 20 ASN B N 1
ATOM 1240 C CA . ASN B 1 20 ? 0.22 -19.938 -8.195 1 98.81 20 ASN B CA 1
ATOM 1241 C C . ASN B 1 20 ? -0.687 -19.281 -7.156 1 98.81 20 ASN B C 1
ATOM 1243 O O . ASN B 1 20 ? -0.241 -18.969 -6.055 1 98.81 20 ASN B O 1
ATOM 1247 N N . VAL B 1 21 ? -1.94 -19.125 -7.52 1 98.94 21 VAL B N 1
ATOM 1248 C CA . VAL B 1 21 ? -2.914 -18.547 -6.594 1 98.94 21 VAL B CA 1
ATOM 1249 C C . VAL B 1 21 ? -3.932 -19.625 -6.191 1 98.94 21 VAL B C 1
ATOM 1251 O O . VAL B 1 21 ? -4.609 -20.188 -7.047 1 98.94 21 VAL B O 1
ATOM 1254 N N . HIS B 1 22 ? -4.031 -19.812 -4.859 1 98.94 22 HIS B N 1
ATOM 1255 C CA . HIS B 1 22 ? -4.914 -20.844 -4.316 1 98.94 22 HIS B CA 1
ATOM 1256 C C . HIS B 1 22 ? -6.047 -20.219 -3.504 1 98.94 22 HIS B C 1
ATOM 1258 O O . HIS B 1 22 ? -5.824 -19.266 -2.746 1 98.94 22 HIS B O 1
ATOM 1264 N N . ASN B 1 23 ? -7.273 -20.844 -3.674 1 98.94 23 ASN B N 1
ATOM 1265 C CA . ASN B 1 23 ? -8.398 -20.5 -2.814 1 98.94 23 ASN B CA 1
ATOM 1266 C C . ASN B 1 23 ? -8.633 -21.547 -1.737 1 98.94 23 ASN B C 1
ATOM 1268 O O . ASN B 1 23 ? -9.148 -22.641 -2.023 1 98.94 23 ASN B O 1
ATOM 1272 N N . ARG B 1 24 ? -8.297 -21.125 -0.547 1 98.75 24 ARG B N 1
ATOM 1273 C CA . ARG B 1 24 ? -8.555 -22.016 0.58 1 98.75 24 ARG B CA 1
ATOM 1274 C C . ARG B 1 24 ? -9.781 -21.562 1.366 1 98.75 24 ARG B C 1
ATOM 1276 O O . ARG B 1 24 ? -10.055 -22.062 2.455 1 98.75 24 ARG B O 1
ATOM 1283 N N . CYS B 1 25 ? -10.422 -20.562 0.903 1 98.25 25 CYS B N 1
ATOM 1284 C CA . CYS B 1 25 ? -11.648 -20.109 1.546 1 98.25 25 CYS B CA 1
ATOM 1285 C C . CYS B 1 25 ? -12.789 -21.094 1.302 1 98.25 25 CYS B C 1
ATOM 1287 O O . CYS B 1 25 ? -12.758 -21.859 0.34 1 98.25 25 CYS B O 1
ATOM 1289 N N . GLY B 1 26 ? -13.781 -21.078 2.117 1 98.25 26 GLY B N 1
ATOM 1290 C CA . GLY B 1 26 ? -14.977 -21.891 1.94 1 98.25 26 GLY B CA 1
ATOM 1291 C C . GLY B 1 26 ? -15.969 -21.281 0.973 1 98.25 26 GLY B C 1
ATOM 1292 O O . GLY B 1 26 ? -17.094 -21.766 0.842 1 98.25 26 GLY B O 1
ATOM 1293 N N . TYR B 1 27 ? -15.633 -20.188 0.333 1 98.44 27 TYR B N 1
ATOM 1294 C CA . TYR B 1 27 ? -16.484 -19.469 -0.609 1 98.44 27 TYR B CA 1
ATOM 1295 C C . TYR B 1 27 ? -15.69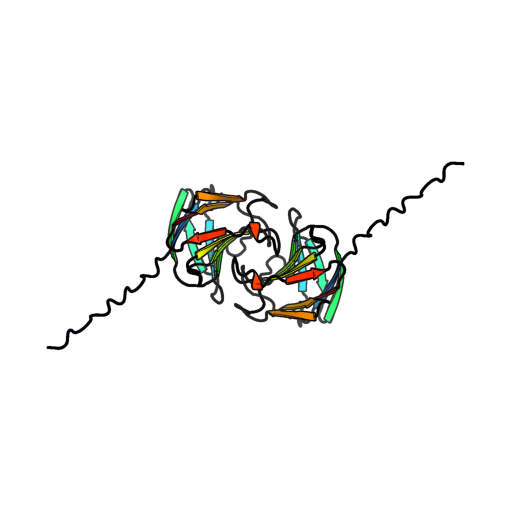5 -19.047 -1.84 1 98.44 27 TYR B C 1
ATOM 1297 O O . TYR B 1 27 ? -14.461 -19.125 -1.855 1 98.44 27 TYR B O 1
ATOM 1305 N N . ARG B 1 28 ? -16.375 -18.672 -2.891 1 98.56 28 ARG B N 1
ATOM 1306 C CA . ARG B 1 28 ? -15.734 -18.219 -4.121 1 98.56 28 ARG B CA 1
ATOM 1307 C C . ARG B 1 28 ? -15.062 -16.859 -3.918 1 98.56 28 ARG B C 1
ATOM 1309 O O . ARG B 1 28 ? -15.594 -15.992 -3.225 1 98.56 28 ARG B O 1
ATOM 1316 N N . ILE B 1 29 ? -13.875 -16.703 -4.594 1 98.56 29 ILE B N 1
ATOM 1317 C CA . ILE B 1 29 ? -13.234 -15.398 -4.59 1 98.56 29 ILE B CA 1
ATOM 1318 C C . ILE B 1 29 ? -12.961 -14.953 -6.023 1 98.56 29 ILE B C 1
ATOM 1320 O O . ILE B 1 29 ? -12.664 -15.781 -6.891 1 98.56 29 ILE B O 1
ATOM 1324 N N . ASP B 1 30 ? -13.156 -13.695 -6.285 1 98.81 30 ASP B N 1
ATOM 1325 C CA . ASP B 1 30 ? -12.602 -13.016 -7.449 1 98.81 30 ASP B CA 1
ATOM 1326 C C . ASP B 1 30 ? -11.211 -12.453 -7.148 1 98.81 30 ASP B C 1
ATOM 1328 O O . ASP B 1 30 ? -11.07 -11.562 -6.305 1 98.81 30 ASP B O 1
ATOM 1332 N N . VAL B 1 31 ? -10.211 -13.016 -7.812 1 98.69 31 VAL B N 1
ATOM 1333 C CA . VAL B 1 31 ? -8.859 -12.484 -7.648 1 98.69 31 VAL B CA 1
ATOM 1334 C C . VAL B 1 31 ? -8.656 -11.289 -8.578 1 98.69 31 VAL B C 1
ATOM 1336 O O . VAL B 1 31 ? -8.672 -11.438 -9.805 1 98.69 31 VAL B O 1
ATOM 1339 N N . ILE B 1 32 ? -8.453 -10.148 -8 1 96.5 32 ILE B N 1
ATOM 1340 C CA . ILE B 1 32 ? -8.242 -8.922 -8.758 1 96.5 32 ILE B CA 1
ATOM 1341 C C . ILE B 1 32 ? -6.754 -8.578 -8.781 1 96.5 32 ILE B C 1
ATOM 1343 O O . ILE B 1 32 ? -6.07 -8.68 -7.762 1 96.5 32 ILE B O 1
ATOM 1347 N N . ARG B 1 33 ? -6.277 -8.234 -9.969 1 93.69 33 ARG B N 1
ATOM 1348 C CA . ARG B 1 33 ? -4.902 -7.781 -10.148 1 93.69 33 ARG B CA 1
ATOM 1349 C C . ARG B 1 33 ? -4.859 -6.305 -10.531 1 93.69 33 ARG B C 1
ATOM 1351 O O . ARG B 1 33 ? -5.594 -5.867 -11.422 1 93.69 33 ARG B O 1
ATOM 1358 N N . THR B 1 34 ? -4.055 -5.613 -9.812 1 87.69 34 THR B N 1
ATOM 1359 C CA . THR B 1 34 ? -3.717 -4.246 -10.188 1 87.69 34 THR B CA 1
ATOM 1360 C C . THR B 1 34 ? -2.256 -4.148 -10.617 1 87.69 34 THR B C 1
ATOM 1362 O O . THR B 1 34 ? -1.382 -4.766 -10 1 87.69 34 THR B O 1
ATOM 1365 N N . GLU B 1 35 ? -2.023 -3.424 -11.703 1 84.81 35 GLU B N 1
ATOM 1366 C CA . GLU B 1 35 ? -0.681 -3.156 -12.211 1 84.81 35 GLU B CA 1
ATOM 1367 C C . GLU B 1 35 ? -0.476 -1.666 -12.461 1 84.81 35 GLU B C 1
ATOM 1369 O O . GLU B 1 35 ? -1.402 -0.969 -12.883 1 84.81 35 GLU B O 1
ATOM 1374 N N . ASN B 1 36 ? 0.79 -1.257 -12.195 1 75.88 36 ASN B N 1
ATOM 1375 C CA . ASN B 1 36 ? 1.086 0.152 -12.438 1 75.88 36 ASN B CA 1
ATOM 1376 C C . ASN B 1 36 ? 0.732 0.564 -13.867 1 75.88 36 ASN B C 1
ATOM 1378 O O . ASN B 1 36 ? 1.115 -0.11 -14.82 1 75.88 36 ASN B O 1
ATOM 1382 N N . ASN B 1 37 ? -0.018 1.632 -13.945 1 73.44 37 ASN B N 1
ATOM 1383 C CA . ASN B 1 37 ? -0.38 2.273 -15.203 1 73.44 37 ASN B CA 1
ATOM 1384 C C . ASN B 1 37 ? -1.338 1.409 -16.016 1 73.44 37 ASN B C 1
ATOM 1386 O O . ASN B 1 37 ? -1.441 1.567 -17.234 1 73.44 37 ASN B O 1
ATOM 1390 N N . VAL B 1 38 ? -1.9 0.338 -15.367 1 78.31 38 VAL B N 1
ATOM 1391 C CA . VAL B 1 38 ? -2.869 -0.546 -16 1 78.31 38 VAL B CA 1
ATOM 1392 C C . VAL B 1 38 ? -4.152 -0.588 -15.18 1 78.31 38 VAL B C 1
ATOM 1394 O O . VAL B 1 38 ? -4.105 -0.588 -13.945 1 78.31 38 VAL B O 1
ATOM 1397 N N . GLN B 1 39 ? -5.309 -0.542 -15.828 1 80.25 39 GLN B N 1
ATOM 1398 C CA . GLN B 1 39 ? -6.574 -0.727 -15.125 1 80.25 39 GLN B CA 1
ATOM 1399 C C . GLN B 1 39 ? -6.613 -2.074 -14.406 1 80.25 39 GLN B C 1
ATOM 1401 O O . GLN B 1 39 ? -6.137 -3.078 -14.938 1 80.25 39 GLN B O 1
ATOM 1406 N N . PRO B 1 40 ? -7.238 -2.027 -13.18 1 87 40 PRO B N 1
ATOM 1407 C CA . PRO B 1 40 ? -7.402 -3.312 -12.5 1 87 40 PRO B CA 1
ATOM 1408 C C . PRO B 1 40 ? -8.172 -4.332 -13.336 1 87 40 PRO B C 1
ATOM 1410 O O . PRO B 1 40 ? -9.102 -3.961 -14.062 1 87 40 PRO B O 1
ATOM 1413 N N . VAL B 1 41 ? -7.828 -5.641 -13.219 1 94.19 41 VAL B N 1
ATOM 1414 C CA . VAL B 1 41 ? -8.477 -6.68 -14.008 1 94.19 41 VAL B CA 1
ATOM 1415 C C . VAL B 1 41 ? -8.852 -7.855 -13.109 1 94.19 41 VAL B C 1
ATOM 1417 O O . VAL B 1 41 ? -8.234 -8.07 -12.062 1 94.19 41 VAL B O 1
ATOM 1420 N N . LEU B 1 42 ? -9.891 -8.578 -13.555 1 97.62 42 LEU B N 1
ATOM 1421 C CA . LEU B 1 42 ? -10.141 -9.906 -13 1 97.62 42 LEU B CA 1
ATOM 1422 C C . LEU B 1 42 ? -9.086 -10.906 -13.469 1 97.62 42 LEU B C 1
ATOM 1424 O O . LEU B 1 42 ? -9.078 -11.305 -14.633 1 97.62 42 LEU B O 1
ATOM 1428 N N . HIS B 1 43 ? -8.211 -11.266 -12.578 1 97.69 43 HIS B N 1
ATOM 1429 C CA . HIS B 1 43 ? -7.129 -12.18 -12.914 1 97.69 43 HIS B CA 1
ATOM 1430 C C . HIS B 1 43 ? -7.637 -13.609 -13.07 1 97.69 43 HIS B C 1
ATOM 1432 O O . HIS B 1 43 ? -7.312 -14.281 -14.055 1 97.69 43 HIS B O 1
ATOM 1438 N N . CYS B 1 44 ? -8.461 -14.125 -12.125 1 98.69 44 CYS B N 1
ATOM 1439 C CA . CYS B 1 44 ? -9.172 -15.398 -12.18 1 98.69 44 CYS B CA 1
ATOM 1440 C C . CYS B 1 44 ? -10.25 -15.461 -11.109 1 98.69 44 CYS B C 1
ATOM 1442 O O . CYS B 1 44 ? -10.242 -14.68 -10.156 1 98.69 44 CYS B O 1
ATOM 1444 N N . GLN B 1 45 ? -11.234 -16.266 -11.352 1 98.75 45 GLN B N 1
ATOM 1445 C CA . GLN B 1 45 ? -12.25 -16.625 -10.375 1 98.75 45 GLN B CA 1
ATOM 1446 C C . GLN B 1 45 ? -12.023 -18.031 -9.836 1 98.75 45 GLN B C 1
ATOM 1448 O O . GLN B 1 45 ? -11.852 -18.984 -10.609 1 98.75 45 GLN B O 1
ATOM 1453 N N . LEU B 1 46 ? -12 -18.141 -8.586 1 98.81 46 LEU B N 1
ATOM 1454 C CA . LEU B 1 46 ? -11.664 -19.422 -7.98 1 98.81 46 LEU B CA 1
ATOM 1455 C C . LEU B 1 46 ? -12.742 -19.859 -7.004 1 98.81 46 LEU B C 1
ATOM 1457 O O . LEU B 1 46 ? -13.039 -19.156 -6.035 1 98.81 46 LEU B O 1
ATOM 1461 N N . GLY B 1 47 ? -13.375 -21.016 -7.238 1 98.69 47 GLY B N 1
ATOM 1462 C CA . GLY B 1 47 ? -14.141 -21.672 -6.195 1 98.69 47 GLY B CA 1
ATOM 1463 C C . GLY B 1 47 ? -13.281 -22.266 -5.102 1 98.69 47 GLY B C 1
ATOM 1464 O O . GLY B 1 47 ? -12.055 -22.266 -5.199 1 98.69 47 GLY B O 1
ATOM 1465 N N . PRO B 1 48 ? -13.961 -22.766 -4.051 1 98.69 48 PRO B N 1
ATOM 1466 C CA . PRO B 1 48 ? -13.188 -23.406 -2.986 1 98.69 48 PRO B CA 1
ATOM 1467 C C . PRO B 1 48 ? -12.234 -24.484 -3.51 1 98.69 48 PRO B C 1
ATOM 1469 O O . PRO B 1 48 ? -12.625 -25.297 -4.348 1 98.69 48 PRO B O 1
ATOM 1472 N N . ASN B 1 49 ? -10.969 -24.422 -3.113 1 98.56 49 ASN B N 1
ATOM 1473 C CA . ASN B 1 49 ? -9.914 -25.406 -3.375 1 98.56 49 ASN B CA 1
ATOM 1474 C C . ASN B 1 49 ? -9.445 -25.344 -4.824 1 98.56 49 ASN B C 1
ATOM 1476 O O . ASN B 1 49 ? -8.734 -26.234 -5.289 1 98.56 49 ASN B O 1
ATOM 1480 N N . GLN B 1 50 ? -9.852 -24.344 -5.547 1 98.88 50 GLN B N 1
ATOM 1481 C CA . GLN B 1 50 ? -9.352 -24.172 -6.906 1 98.88 50 GLN B CA 1
ATOM 1482 C C . GLN B 1 50 ? -8.102 -23.297 -6.918 1 98.88 50 GLN B C 1
ATOM 1484 O O . GLN B 1 50 ? -7.777 -22.641 -5.922 1 98.88 50 GLN B O 1
ATOM 1489 N N . TYR B 1 51 ? -7.336 -23.375 -7.973 1 98.81 51 TYR B N 1
ATOM 1490 C CA . TYR B 1 51 ? -6.148 -22.547 -8.125 1 98.81 51 TYR B CA 1
ATOM 1491 C C . TYR B 1 51 ? -5.957 -22.125 -9.578 1 98.81 51 TYR B C 1
ATOM 1493 O O . TYR B 1 51 ? -6.57 -22.703 -10.484 1 98.81 51 TYR B O 1
ATOM 1501 N N . CYS B 1 52 ? -5.289 -21.078 -9.828 1 98.88 52 CYS B N 1
ATOM 1502 C CA . CYS B 1 52 ? -4.84 -20.656 -11.156 1 98.88 52 CYS B CA 1
ATOM 1503 C C . CYS B 1 52 ? -3.352 -20.328 -11.148 1 98.88 52 CYS B C 1
ATOM 1505 O O . CYS B 1 52 ? -2.756 -20.156 -10.078 1 98.88 52 CYS B O 1
ATOM 1507 N N . THR B 1 53 ? -2.689 -20.406 -12.32 1 98.56 53 THR B N 1
ATOM 1508 C CA . THR B 1 53 ? -1.26 -20.172 -12.477 1 98.56 53 THR B CA 1
ATOM 1509 C C . THR B 1 53 ? -1.001 -19.156 -13.594 1 98.56 53 THR B C 1
ATOM 1511 O O . THR B 1 53 ? -1.742 -19.125 -14.578 1 98.56 53 THR B O 1
ATOM 1514 N N . ALA B 1 54 ? -0.046 -18.328 -13.414 1 96.69 54 ALA B N 1
ATOM 1515 C CA . ALA B 1 54 ? 0.417 -17.406 -14.445 1 96.69 54 ALA B CA 1
ATOM 1516 C C . ALA B 1 54 ? 1.912 -17.141 -14.312 1 96.69 54 ALA B C 1
ATOM 1518 O O . ALA B 1 54 ? 2.496 -17.359 -13.25 1 96.69 54 ALA B O 1
ATOM 1519 N N . GLN B 1 55 ? 2.475 -16.734 -15.414 1 94.75 55 GLN B N 1
ATOM 1520 C CA . GLN B 1 55 ? 3.873 -16.328 -15.43 1 94.75 55 GLN B CA 1
ATOM 1521 C C . GLN B 1 55 ? 3.998 -14.82 -15.641 1 94.75 55 GLN B C 1
ATOM 1523 O O . GLN B 1 55 ? 3.248 -14.227 -16.422 1 94.75 55 GLN B O 1
ATOM 1528 N N . PHE B 1 56 ? 4.832 -14.305 -14.914 1 92.38 56 PHE B N 1
ATOM 1529 C CA . PHE B 1 56 ? 5.012 -12.859 -14.977 1 92.38 56 PHE B CA 1
ATOM 1530 C C . PHE B 1 56 ? 6.453 -12.508 -15.305 1 92.38 56 PHE B C 1
ATOM 1532 O O . PHE B 1 56 ? 7.387 -13.109 -14.766 1 92.38 56 PHE B O 1
ATOM 1539 N N . GLY B 1 57 ? 6.473 -11.805 -16.25 1 80 57 GLY B N 1
ATOM 1540 C CA . GLY B 1 57 ? 7.695 -11.094 -16.594 1 80 57 GLY B CA 1
ATOM 1541 C C . GLY B 1 57 ? 7.527 -9.586 -16.641 1 80 57 GLY B C 1
ATOM 1542 O O . GLY B 1 57 ? 6.434 -9.078 -16.391 1 80 57 GLY B O 1
ATOM 1543 N N . GLY B 1 58 ? 8.609 -8.805 -16.547 1 68.81 58 GLY B N 1
ATOM 1544 C CA . GLY B 1 58 ? 8.586 -7.367 -16.766 1 68.81 58 GLY B CA 1
ATOM 1545 C C . GLY B 1 58 ? 8.43 -6.566 -15.492 1 68.81 58 GLY B C 1
ATOM 1546 O O . GLY B 1 58 ? 7.945 -7.086 -14.484 1 68.81 58 GLY B O 1
ATOM 1547 N N . ARG B 1 59 ? 8.852 -5.402 -15.508 1 62.34 59 ARG B N 1
ATOM 1548 C CA . ARG B 1 59 ? 9.242 -4.496 -14.438 1 62.34 59 ARG B CA 1
ATOM 1549 C C . ARG B 1 59 ? 8.016 -3.814 -13.828 1 62.34 59 ARG B C 1
ATOM 1551 O O . ARG B 1 59 ? 8.094 -2.666 -13.391 1 62.34 59 ARG B O 1
ATOM 1558 N N . ARG B 1 60 ? 6.938 -4.496 -13.688 1 72.12 60 ARG B N 1
ATOM 1559 C CA . ARG B 1 60 ? 5.918 -3.592 -13.164 1 72.12 60 ARG B CA 1
ATOM 1560 C C . ARG B 1 60 ? 5.465 -4.023 -11.773 1 72.12 60 ARG B C 1
ATOM 1562 O O . ARG B 1 60 ? 5.383 -5.219 -11.484 1 72.12 60 ARG B O 1
ATOM 1569 N N . GLY B 1 61 ? 5.281 -3.07 -10.922 1 83.69 61 GLY B N 1
ATOM 1570 C CA . GLY B 1 61 ? 4.621 -3.254 -9.641 1 83.69 61 GLY B CA 1
ATOM 1571 C C . GLY B 1 61 ? 3.166 -3.656 -9.773 1 83.69 61 GLY B C 1
ATOM 1572 O O . GLY B 1 61 ? 2.455 -3.158 -10.648 1 83.69 61 GLY B O 1
ATOM 1573 N N . MET B 1 62 ? 2.699 -4.641 -8.961 1 90.81 62 MET B N 1
ATOM 1574 C CA . MET B 1 62 ? 1.319 -5.117 -9.016 1 90.81 62 MET B CA 1
ATOM 1575 C C . MET B 1 62 ? 0.878 -5.66 -7.66 1 90.81 62 MET B C 1
ATOM 1577 O O . MET B 1 62 ? 1.707 -5.887 -6.777 1 90.81 62 MET B O 1
ATOM 1581 N N . ASN B 1 63 ? -0.371 -5.785 -7.523 1 92.5 63 ASN B N 1
ATOM 1582 C CA . ASN B 1 63 ? -0.891 -6.48 -6.352 1 92.5 63 ASN B CA 1
ATOM 1583 C C . ASN B 1 63 ? -2.064 -7.387 -6.711 1 92.5 63 ASN B C 1
ATOM 1585 O O . ASN B 1 63 ? -2.627 -7.277 -7.801 1 92.5 63 ASN B O 1
ATOM 1589 N N . PHE B 1 64 ? -2.279 -8.352 -5.875 1 96.44 64 PHE B N 1
ATOM 1590 C CA . PHE B 1 64 ? -3.404 -9.281 -5.949 1 96.44 64 PHE B CA 1
ATOM 1591 C C . PHE B 1 64 ? -4.254 -9.195 -4.688 1 96.44 64 PHE B C 1
ATOM 1593 O O . PHE B 1 64 ? -3.721 -9.125 -3.576 1 96.44 64 PHE B O 1
ATOM 1600 N N . LYS B 1 65 ? -5.523 -9.164 -4.852 1 95.69 65 LYS B N 1
ATOM 1601 C CA . LYS B 1 65 ? -6.449 -9.031 -3.73 1 95.69 65 LYS B CA 1
ATOM 1602 C C . LYS B 1 65 ? -7.762 -9.758 -4.008 1 95.69 65 LYS B C 1
ATOM 1604 O O . LYS B 1 65 ? -8.039 -10.125 -5.148 1 95.69 65 LYS B O 1
ATOM 1609 N N . SER B 1 66 ? -8.461 -10.031 -2.947 1 97.81 66 SER B N 1
ATOM 1610 C CA . SER B 1 66 ? -9.773 -10.648 -3.076 1 97.81 66 SER B CA 1
ATOM 1611 C C . SER B 1 66 ? -10.852 -9.602 -3.33 1 97.81 66 SER B C 1
ATOM 1613 O O . SER B 1 66 ? -11.203 -8.828 -2.434 1 97.81 66 SER B O 1
ATOM 1615 N N . GLY B 1 67 ? -11.398 -9.555 -4.551 1 95.88 67 GLY B N 1
ATOM 1616 C CA . GLY B 1 67 ? -12.422 -8.594 -4.91 1 95.88 67 GLY B CA 1
ATOM 1617 C C . GLY B 1 67 ? -11.859 -7.246 -5.312 1 95.88 67 GLY B C 1
ATOM 1618 O O . GLY B 1 67 ? -10.719 -6.922 -4.992 1 95.88 67 GLY B O 1
ATOM 1619 N N . TRP B 1 68 ? -12.672 -6.387 -5.941 1 89.56 68 TRP B N 1
ATOM 1620 C CA . TRP B 1 68 ? -12.266 -5.094 -6.477 1 89.56 68 TRP B CA 1
ATOM 1621 C C . TRP B 1 68 ? -11.891 -4.133 -5.355 1 89.56 68 TRP B C 1
ATOM 1623 O O . TRP B 1 68 ? -11.047 -3.256 -5.535 1 89.56 68 TRP B O 1
ATOM 1633 N N . GLY B 1 69 ? -12.492 -4.324 -4.18 1 85.12 69 GLY B N 1
ATOM 1634 C CA . GLY B 1 69 ? -12.211 -3.482 -3.027 1 85.12 69 GLY B CA 1
ATOM 1635 C C . GLY B 1 69 ? -11.375 -4.176 -1.969 1 85.12 69 GLY B C 1
ATOM 1636 O O . GLY B 1 69 ? -11.398 -3.789 -0.799 1 85.12 69 GLY B O 1
ATOM 1637 N N . GLY B 1 70 ? -10.695 -5.242 -2.365 1 90.75 70 GLY B N 1
ATOM 1638 C CA . GLY B 1 70 ? -9.898 -5.988 -1.402 1 90.75 70 GLY B CA 1
ATOM 1639 C C . GLY B 1 70 ? -8.883 -5.129 -0.67 1 90.75 70 GLY B C 1
ATOM 1640 O O . GLY B 1 70 ? -8.312 -4.207 -1.252 1 90.75 70 GLY B O 1
ATOM 1641 N N . LEU B 1 71 ? -8.633 -5.496 0.578 1 88.69 71 LEU B N 1
ATOM 1642 C CA . LEU B 1 71 ? -7.801 -4.664 1.44 1 88.69 71 LEU B CA 1
ATOM 1643 C C . LEU B 1 71 ? -6.461 -5.34 1.724 1 88.69 71 LEU B C 1
ATOM 1645 O O . LEU B 1 71 ? -5.426 -4.676 1.789 1 88.69 71 LEU B O 1
ATOM 1649 N N . THR B 1 72 ? -6.516 -6.66 2.006 1 93.75 72 THR B N 1
ATOM 1650 C CA . THR B 1 72 ? -5.27 -7.406 2.141 1 93.75 72 THR B CA 1
ATOM 1651 C C . THR B 1 72 ? -4.617 -7.621 0.776 1 93.75 72 THR B C 1
ATOM 1653 O O . THR B 1 72 ? -5.262 -8.117 -0.153 1 93.75 72 THR B O 1
ATOM 1656 N N . LEU B 1 73 ? -3.303 -7.215 0.688 1 94.62 73 LEU B N 1
ATOM 1657 C CA . LEU B 1 73 ? -2.656 -7.242 -0.62 1 94.62 73 LEU B CA 1
ATOM 1658 C C . LEU B 1 73 ? -1.454 -8.18 -0.612 1 94.62 73 LEU B C 1
ATOM 1660 O O . LEU B 1 73 ? -0.694 -8.211 0.358 1 94.62 73 LEU B O 1
ATOM 1664 N N . ALA B 1 74 ? -1.37 -8.992 -1.627 1 97.06 74 ALA B N 1
ATOM 1665 C CA . ALA B 1 74 ? -0.075 -9.547 -2.02 1 97.06 74 ALA B CA 1
ATOM 1666 C C . ALA B 1 74 ? 0.586 -8.688 -3.09 1 97.06 74 ALA B C 1
ATOM 1668 O O . ALA B 1 74 ? 0.043 -8.523 -4.188 1 97.06 74 ALA B O 1
ATOM 1669 N N . GLU B 1 75 ? 1.75 -8.164 -2.822 1 93.44 75 GLU B N 1
ATOM 1670 C CA . GLU B 1 75 ? 2.404 -7.215 -3.713 1 93.44 75 GLU B CA 1
ATOM 1671 C C . GLU B 1 75 ? 3.652 -7.82 -4.348 1 93.44 75 GLU B C 1
ATOM 1673 O O . GLU B 1 75 ? 4.398 -8.547 -3.691 1 93.44 75 GLU B O 1
ATOM 1678 N N . PHE B 1 76 ? 3.793 -7.438 -5.645 1 93.25 76 PHE B N 1
ATOM 1679 C CA . PHE B 1 76 ? 4.941 -7.957 -6.379 1 93.25 76 PHE B CA 1
ATOM 1680 C C . PHE B 1 76 ? 5.551 -6.875 -7.266 1 93.25 76 PHE B C 1
ATOM 1682 O O . PHE B 1 76 ? 4.844 -5.996 -7.762 1 93.25 76 PHE B O 1
ATOM 1689 N N . SER B 1 77 ? 6.824 -6.945 -7.426 1 89.88 77 SER B N 1
ATOM 1690 C CA . SER B 1 77 ? 7.574 -6.371 -8.539 1 89.88 77 SER B CA 1
ATOM 1691 C C . SER B 1 77 ? 8.516 -7.402 -9.156 1 89.88 77 SER B C 1
ATOM 1693 O O . SER B 1 77 ? 9.422 -7.902 -8.484 1 89.88 77 SER B O 1
ATOM 1695 N N . PHE B 1 78 ? 8.258 -7.676 -10.414 1 89.62 78 PHE B N 1
ATOM 1696 C CA . PHE B 1 78 ? 9.008 -8.734 -11.078 1 89.62 78 PHE B CA 1
ATOM 1697 C C . PHE B 1 78 ? 10.109 -8.156 -11.953 1 89.62 78 PHE B C 1
ATOM 1699 O O . PHE B 1 78 ? 9.984 -7.039 -12.453 1 89.62 78 PHE B O 1
ATOM 1706 N N . GLU B 1 79 ? 11.172 -8.891 -12.094 1 87.5 79 GLU B N 1
ATOM 1707 C CA . GLU B 1 79 ? 12.258 -8.633 -13.039 1 87.5 79 GLU B CA 1
ATOM 1708 C C . GLU B 1 79 ? 12.812 -7.223 -12.852 1 87.5 79 GLU B C 1
ATOM 1710 O O . GLU B 1 79 ? 12.883 -6.449 -13.812 1 87.5 79 GLU B O 1
ATOM 1715 N N . ASN B 1 80 ? 13.141 -6.945 -11.633 1 83.75 80 ASN B N 1
ATOM 1716 C CA . ASN B 1 80 ? 13.75 -5.645 -11.375 1 83.75 80 ASN B CA 1
ATOM 1717 C C . ASN B 1 80 ? 15.164 -5.57 -11.945 1 83.75 80 ASN B C 1
ATOM 1719 O O . ASN B 1 80 ? 15.781 -6.598 -12.242 1 83.75 80 ASN B O 1
ATOM 1723 N N . GLY B 1 81 ? 15.695 -4.43 -12.203 1 82.56 81 GLY B N 1
ATOM 1724 C CA . GLY B 1 81 ? 16.984 -4.188 -12.844 1 82.56 81 GLY B CA 1
ATOM 1725 C C . GLY B 1 81 ? 18.141 -4.902 -12.164 1 82.56 81 GLY B C 1
ATOM 1726 O O . GLY B 1 81 ? 19.141 -5.199 -12.805 1 82.56 81 GLY B O 1
ATOM 1727 N N . ASP B 1 82 ? 17.969 -5.285 -10.953 1 86.38 82 ASP B N 1
ATOM 1728 C CA . ASP B 1 82 ? 19.016 -5.961 -10.211 1 86.38 82 ASP B CA 1
ATOM 1729 C C . ASP B 1 82 ? 18.859 -7.48 -10.297 1 86.38 82 ASP B C 1
ATOM 1731 O O . ASP B 1 82 ? 19.547 -8.219 -9.578 1 86.38 82 ASP B O 1
ATOM 1735 N N . GLY B 1 83 ? 17.953 -7.969 -11.109 1 88 83 GLY B N 1
ATOM 1736 C CA . GLY B 1 83 ? 17.75 -9.391 -11.336 1 88 83 GLY B CA 1
ATOM 1737 C C . GLY B 1 83 ? 16.859 -10.047 -10.297 1 88 83 GLY B C 1
ATOM 1738 O O . GLY B 1 83 ? 16.719 -11.266 -10.266 1 88 83 GLY B O 1
ATOM 1739 N N . ASN B 1 84 ? 16.156 -9.203 -9.469 1 90.75 84 ASN B N 1
ATOM 1740 C CA . ASN B 1 84 ? 15.344 -9.758 -8.391 1 90.75 84 ASN B CA 1
ATOM 1741 C C . ASN B 1 84 ? 13.859 -9.484 -8.602 1 90.75 84 ASN B C 1
ATOM 1743 O O . ASN B 1 84 ? 13.492 -8.531 -9.297 1 90.75 84 ASN B O 1
ATOM 1747 N N . ASP B 1 85 ? 13.078 -10.383 -8.055 1 92.81 85 ASP B N 1
ATOM 1748 C CA . ASP B 1 85 ? 11.688 -10.102 -7.719 1 92.81 85 ASP B CA 1
ATOM 1749 C C . ASP B 1 85 ? 11.555 -9.617 -6.277 1 92.81 85 ASP B C 1
ATOM 1751 O O . ASP B 1 85 ? 12.219 -10.148 -5.379 1 92.81 85 ASP B O 1
ATOM 1755 N N . TYR B 1 86 ? 10.727 -8.609 -6.09 1 91.5 86 TYR B N 1
ATOM 1756 C CA . TYR B 1 86 ? 10.391 -8.164 -4.742 1 91.5 86 TYR B CA 1
ATOM 1757 C C . TYR B 1 86 ? 8.93 -8.43 -4.426 1 91.5 86 TYR B C 1
ATOM 1759 O O . TYR B 1 86 ? 8.07 -8.344 -5.312 1 91.5 86 TYR B O 1
ATOM 1767 N N . TYR B 1 87 ? 8.664 -8.789 -3.178 1 94.56 87 TYR B N 1
ATOM 1768 C CA . TYR B 1 87 ? 7.305 -9.18 -2.809 1 94.56 87 TYR B CA 1
ATOM 1769 C C . TYR B 1 87 ? 7.062 -8.961 -1.319 1 94.56 87 TYR B C 1
ATOM 1771 O O . TYR B 1 87 ? 8 -8.953 -0.524 1 94.56 87 TYR B O 1
ATOM 1779 N N . ASP B 1 88 ? 5.785 -8.742 -0.98 1 95.31 88 ASP B N 1
ATOM 1780 C CA . ASP B 1 88 ? 5.348 -8.664 0.41 1 95.31 88 ASP B CA 1
ATOM 1781 C C . ASP B 1 88 ? 3.832 -8.844 0.517 1 95.31 88 ASP B C 1
ATOM 1783 O O . ASP B 1 88 ? 3.143 -8.961 -0.498 1 95.31 88 ASP B O 1
ATOM 1787 N N . LEU B 1 89 ? 3.371 -9.102 1.747 1 96.25 89 LEU B N 1
ATOM 1788 C CA . LEU B 1 89 ? 1.977 -8.852 2.092 1 96.25 89 LEU B CA 1
ATOM 1789 C C . LEU B 1 89 ? 1.802 -7.445 2.668 1 96.25 89 LEU B C 1
ATOM 1791 O O . LEU B 1 89 ? 2.715 -6.914 3.303 1 96.25 89 LEU B O 1
ATOM 1795 N N . SER B 1 90 ? 0.663 -6.883 2.352 1 92.31 90 SER B N 1
ATOM 1796 C CA . SER B 1 90 ? 0.441 -5.523 2.828 1 92.31 90 SER B CA 1
ATOM 1797 C C . SER B 1 90 ? -0.969 -5.352 3.383 1 92.31 90 SER B C 1
ATOM 1799 O O . SER B 1 90 ? -1.935 -5.855 2.803 1 92.31 90 SER B O 1
ATOM 1801 N N . VAL B 1 91 ? -1.09 -4.641 4.527 1 89.19 91 VAL B N 1
ATOM 1802 C CA . VAL B 1 91 ? -2.387 -4.293 5.098 1 89.19 91 VAL B CA 1
ATOM 1803 C C . VAL B 1 91 ? -2.436 -2.793 5.391 1 89.19 91 VAL B C 1
ATOM 1805 O O . VAL B 1 91 ? -3.131 -2.357 6.309 1 89.19 91 VAL B O 1
ATOM 1808 N N . ILE B 1 92 ? -1.648 -2.072 4.625 1 81.56 92 ILE B N 1
ATOM 1809 C CA . ILE B 1 92 ? -1.558 -0.632 4.844 1 81.56 92 ILE B CA 1
ATOM 1810 C C . ILE B 1 92 ? -2.926 0.01 4.629 1 81.56 92 ILE B C 1
ATOM 1812 O O . ILE B 1 92 ? -3.262 1.003 5.281 1 81.56 92 ILE B O 1
ATOM 1816 N N . VAL B 1 93 ? -3.75 -0.536 3.699 1 82.38 93 VAL B N 1
ATOM 1817 C CA . VAL B 1 93 ? -5.055 0.06 3.432 1 82.38 93 VAL B CA 1
ATOM 1818 C C . VAL B 1 93 ? -6.129 -0.661 4.246 1 82.38 93 VAL B C 1
ATOM 1820 O O . VAL B 1 93 ? -7.316 -0.365 4.113 1 82.38 93 VAL B O 1
ATOM 1823 N N . GLY B 1 94 ? -5.711 -1.641 5.043 1 82.5 94 GLY B N 1
ATOM 1824 C CA . GLY B 1 94 ? -6.641 -2.412 5.852 1 82.5 94 GLY B CA 1
ATOM 1825 C C . GLY B 1 94 ? -6.469 -3.91 5.691 1 82.5 94 GLY B C 1
ATOM 1826 O O . GLY B 1 94 ? -5.562 -4.367 4.992 1 82.5 94 GLY B O 1
ATOM 1827 N N . PHE B 1 95 ? -7.363 -4.715 6.422 1 89.62 95 PHE B N 1
ATOM 1828 C CA . PHE B 1 95 ? -7.375 -6.172 6.402 1 89.62 95 PHE B CA 1
ATOM 1829 C C . PHE B 1 95 ? -8.773 -6.703 6.125 1 89.62 95 PHE B C 1
ATOM 1831 O O . PHE B 1 95 ? -9.758 -6.207 6.688 1 89.62 95 PHE B O 1
ATOM 1838 N N . ASP B 1 96 ? -8.898 -7.668 5.23 1 92.38 96 ASP B N 1
ATOM 1839 C CA . ASP B 1 96 ? -10.203 -8.289 5.012 1 92.38 96 ASP B CA 1
ATOM 1840 C C . ASP B 1 96 ? -10.07 -9.812 4.906 1 92.38 96 ASP B C 1
ATOM 1842 O O . ASP B 1 96 ? -10.742 -10.547 5.637 1 92.38 96 ASP B O 1
ATOM 1846 N N . VAL B 1 97 ? -9.148 -10.312 4.016 1 96.5 97 VAL B N 1
ATOM 1847 C CA . VAL B 1 97 ? -9.008 -11.75 3.83 1 96.5 97 VAL B CA 1
ATOM 1848 C C . VAL B 1 97 ? -7.59 -12.18 4.199 1 96.5 97 VAL B C 1
ATOM 1850 O O . VAL B 1 97 ? -6.613 -11.539 3.805 1 96.5 97 VAL B O 1
ATOM 1853 N N . GLY B 1 98 ? -7.477 -13.297 5.004 1 97.81 98 GLY B N 1
ATOM 1854 C CA . GLY B 1 98 ? -6.168 -13.836 5.34 1 97.81 98 GLY B CA 1
ATOM 1855 C C . GLY B 1 98 ? -5.414 -14.359 4.133 1 97.81 98 GLY B C 1
ATOM 1856 O O . GLY B 1 98 ? -6.016 -14.906 3.207 1 97.81 98 GLY B O 1
ATOM 1857 N N . MET B 1 99 ? -4.094 -14.25 4.246 1 98.56 99 MET B N 1
ATOM 1858 C CA . MET B 1 99 ? -3.252 -14.727 3.152 1 98.56 99 MET B CA 1
ATOM 1859 C C . MET B 1 99 ? -1.991 -15.398 3.688 1 98.56 99 MET B C 1
ATOM 1861 O O . MET B 1 99 ? -1.498 -15.039 4.758 1 98.56 99 MET B O 1
ATOM 1865 N N . THR B 1 100 ? -1.588 -16.391 2.943 1 98.75 100 THR B N 1
ATOM 1866 C CA . THR B 1 100 ? -0.233 -16.922 3.029 1 98.75 100 THR B CA 1
ATOM 1867 C C . THR B 1 100 ? 0.504 -16.75 1.705 1 98.75 100 THR B C 1
ATOM 1869 O O . THR B 1 100 ? -0.059 -17 0.638 1 98.75 100 THR B O 1
ATOM 1872 N N . LEU B 1 101 ? 1.711 -16.219 1.734 1 98.81 101 LEU B N 1
ATOM 1873 C CA . LEU B 1 101 ? 2.564 -16.094 0.558 1 98.81 101 LEU B CA 1
ATOM 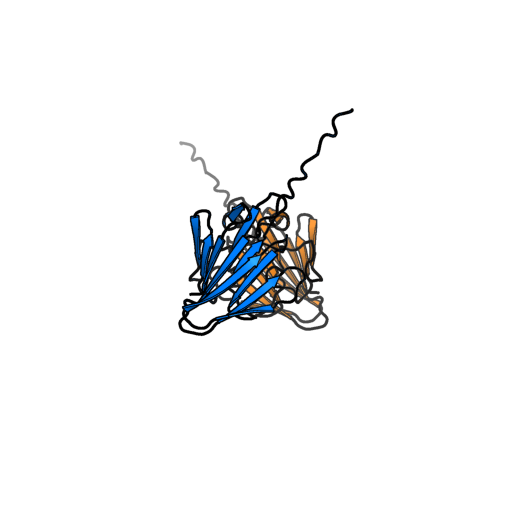1874 C C . LEU B 1 101 ? 3.893 -16.812 0.767 1 98.81 101 LEU B C 1
ATOM 1876 O O . LEU B 1 101 ? 4.668 -16.453 1.652 1 98.81 101 LEU B O 1
ATOM 1880 N N . ARG B 1 102 ? 4.109 -17.797 -0.092 1 98.69 102 ARG B N 1
ATOM 1881 C CA . ARG B 1 102 ? 5.352 -18.562 -0.049 1 98.69 102 ARG B CA 1
ATOM 1882 C C . ARG B 1 102 ? 6.199 -18.312 -1.289 1 98.69 102 ARG B C 1
ATOM 1884 O O . ARG B 1 102 ? 5.664 -18.156 -2.391 1 98.69 102 ARG B O 1
ATOM 1891 N N . SER B 1 103 ? 7.445 -18.25 -1.087 1 98.06 103 SER B N 1
ATOM 1892 C CA . SER B 1 103 ? 8.398 -18.094 -2.18 1 98.06 103 SER B CA 1
ATOM 1893 C C . SER B 1 103 ? 9.367 -19.281 -2.238 1 98.06 103 SER B C 1
ATOM 1895 O O . SER B 1 103 ? 9.633 -19.922 -1.221 1 98.06 103 SER B O 1
ATOM 1897 N N . SER B 1 104 ? 9.891 -19.484 -3.42 1 95.94 104 SER B N 1
ATOM 1898 C CA . SER B 1 104 ? 10.781 -20.609 -3.658 1 95.94 104 SER B CA 1
ATOM 1899 C C . SER B 1 104 ? 12.086 -20.453 -2.881 1 95.94 104 SER B C 1
ATOM 1901 O O . SER B 1 104 ? 12.852 -21.422 -2.76 1 95.94 104 SER B O 1
ATOM 1903 N N . ASP B 1 105 ? 12.375 -19.312 -2.348 1 95.81 105 ASP B N 1
ATOM 1904 C CA . ASP B 1 105 ? 13.578 -19.094 -1.543 1 95.81 105 ASP B CA 1
ATOM 1905 C C . ASP B 1 105 ? 13.359 -19.562 -0.105 1 95.81 105 ASP B C 1
ATOM 1907 O O . ASP B 1 105 ? 14.25 -19.422 0.736 1 95.81 105 ASP B O 1
ATOM 1911 N N . GLY B 1 106 ? 12.219 -20.031 0.237 1 97.25 106 GLY B N 1
ATOM 1912 C CA . GLY B 1 106 ? 11.914 -20.594 1.548 1 97.25 106 GLY B CA 1
ATOM 1913 C C . GLY B 1 106 ? 11.109 -19.641 2.422 1 97.25 106 GLY B C 1
ATOM 1914 O O . GLY B 1 106 ? 10.625 -20.031 3.486 1 97.25 106 GLY B O 1
ATOM 1915 N N . THR B 1 107 ? 10.898 -18.484 1.99 1 97.44 107 THR B N 1
ATOM 1916 C CA . THR B 1 107 ? 10.125 -17.516 2.758 1 97.44 107 THR B CA 1
ATOM 1917 C C . THR B 1 107 ? 8.656 -17.922 2.822 1 97.44 107 THR B C 1
ATOM 1919 O O . THR B 1 107 ? 8.086 -18.359 1.825 1 97.44 107 THR B O 1
ATOM 1922 N N . ASN B 1 108 ? 8.094 -17.797 4.027 1 98.25 108 ASN B N 1
ATOM 1923 C CA . ASN B 1 108 ? 6.684 -18.062 4.293 1 98.25 108 ASN B CA 1
ATOM 1924 C C . ASN B 1 108 ? 6.031 -16.922 5.074 1 98.25 108 ASN B C 1
ATOM 1926 O O . ASN B 1 108 ? 6.199 -16.828 6.293 1 98.25 108 ASN B O 1
ATOM 1930 N N . LEU B 1 109 ? 5.297 -16.078 4.359 1 98.12 109 LEU B N 1
ATOM 1931 C CA . LEU B 1 109 ? 4.613 -14.945 4.984 1 98.12 109 LEU B CA 1
ATOM 1932 C C . LEU B 1 109 ? 3.162 -15.289 5.293 1 98.12 109 LEU B C 1
ATOM 1934 O O . LEU B 1 109 ? 2.477 -15.898 4.469 1 98.12 109 LEU B O 1
ATOM 1938 N N . ARG B 1 110 ? 2.709 -14.906 6.488 1 98.19 110 ARG B N 1
ATOM 1939 C CA . ARG B 1 110 ? 1.33 -15.148 6.895 1 98.19 110 ARG B CA 1
ATOM 1940 C C . ARG B 1 110 ? 0.686 -13.883 7.438 1 98.19 110 ARG B C 1
ATOM 1942 O O . ARG B 1 110 ? 1.278 -13.18 8.258 1 98.19 110 ARG B O 1
ATOM 1949 N N . CYS B 1 111 ? -0.505 -13.602 6.992 1 97.19 111 CYS B N 1
ATOM 1950 C CA . CYS B 1 111 ? -1.3 -12.477 7.473 1 97.19 111 CYS B CA 1
ATOM 1951 C C . CYS B 1 111 ? -2.764 -12.867 7.633 1 97.19 111 CYS B C 1
ATOM 1953 O O . CYS B 1 111 ? -3.49 -12.984 6.641 1 97.19 111 CYS B O 1
ATOM 1955 N N . TYR B 1 112 ? -3.223 -13.07 8.93 1 96.38 112 TYR B N 1
ATOM 1956 C CA . TYR B 1 112 ? -4.578 -13.555 9.148 1 96.38 112 TYR B CA 1
ATOM 1957 C C . TYR B 1 112 ? -5.34 -12.648 10.102 1 96.38 112 TYR B C 1
ATOM 1959 O O . TYR B 1 112 ? -6.383 -13.031 10.641 1 96.38 112 TYR B O 1
ATOM 1967 N N . GLU B 1 113 ? -4.754 -11.484 10.352 1 91.25 113 GLU B N 1
ATOM 1968 C CA . GLU B 1 113 ? -5.422 -10.477 11.164 1 91.25 113 GLU B CA 1
ATOM 1969 C C . GLU B 1 113 ? -4.867 -9.086 10.891 1 91.25 113 GLU B C 1
ATOM 1971 O O . GLU B 1 113 ? -3.799 -8.945 10.289 1 91.25 113 GLU B O 1
ATOM 1976 N N . ARG B 1 114 ? -5.676 -8.148 11.344 1 83.38 114 ARG B N 1
ATOM 1977 C CA . ARG B 1 114 ? -5.176 -6.781 11.281 1 83.38 114 ARG B CA 1
ATOM 1978 C C . ARG B 1 114 ? -3.859 -6.645 12.039 1 83.38 114 ARG B C 1
ATOM 1980 O O . ARG B 1 114 ? -3.699 -7.203 13.125 1 83.38 114 ARG B O 1
ATOM 1987 N N . GLY B 1 115 ? -2.957 -5.949 11.547 1 80.44 115 GLY B N 1
ATOM 1988 C CA . GLY B 1 115 ? -1.692 -5.738 12.234 1 80.44 115 GLY B CA 1
ATOM 1989 C C . GLY B 1 115 ? -0.783 -6.949 12.195 1 80.44 115 GLY B C 1
ATOM 1990 O O . GLY B 1 115 ? 0.105 -7.094 13.039 1 80.44 115 GLY B O 1
ATOM 1991 N N . CYS B 1 116 ? -1.039 -7.836 11.312 1 89.25 116 CYS B N 1
ATOM 1992 C CA . CYS B 1 116 ? -0.19 -9.016 11.227 1 89.25 116 CYS B CA 1
ATOM 1993 C C . CYS B 1 116 ? 1.272 -8.633 11.047 1 89.25 116 CYS B C 1
ATOM 1995 O O . CYS B 1 116 ? 1.585 -7.703 10.297 1 89.25 116 CYS B O 1
ATOM 1997 N N . PRO B 1 117 ? 2.172 -9.375 11.703 1 88.25 117 PRO B N 1
ATOM 1998 C CA . PRO B 1 117 ? 3.574 -8.953 11.75 1 88.25 117 PRO B CA 1
ATOM 1999 C C . PRO B 1 117 ? 4.305 -9.18 10.43 1 88.25 117 PRO B C 1
ATOM 2001 O O . PRO B 1 117 ? 5.328 -8.547 10.172 1 88.25 117 PRO B O 1
ATOM 2004 N N . ASP B 1 118 ? 3.852 -10.078 9.578 1 94.62 118 ASP B N 1
ATOM 2005 C CA . ASP B 1 118 ? 4.586 -10.414 8.359 1 94.62 118 ASP B CA 1
ATOM 2006 C C . ASP B 1 118 ? 4.199 -9.484 7.211 1 94.62 118 ASP B C 1
ATOM 2008 O O . ASP B 1 118 ? 4.746 -9.594 6.113 1 94.62 118 ASP B O 1
ATOM 2012 N N . ALA B 1 119 ? 3.307 -8.539 7.465 1 93 119 ALA B N 1
ATOM 2013 C CA . ALA B 1 119 ? 2.826 -7.695 6.375 1 93 119 ALA B CA 1
ATOM 2014 C C . ALA B 1 119 ? 3.338 -6.266 6.52 1 93 119 ALA B C 1
ATOM 2016 O O . ALA B 1 119 ? 3.572 -5.793 7.637 1 93 119 ALA B O 1
ATOM 2017 N N . TYR B 1 120 ? 3.521 -5.672 5.324 1 86.5 120 TYR B N 1
ATOM 2018 C CA . TYR B 1 120 ? 3.797 -4.242 5.25 1 86.5 120 TYR B CA 1
ATOM 2019 C C . TYR B 1 120 ? 2.678 -3.436 5.898 1 86.5 120 TYR B C 1
ATOM 2021 O O . TYR B 1 120 ? 1.514 -3.547 5.504 1 86.5 120 TYR B O 1
ATOM 2029 N N . GLN B 1 121 ? 3.031 -2.654 6.98 1 80.56 121 GLN B N 1
ATOM 2030 C CA . GLN B 1 121 ? 2.029 -1.975 7.797 1 80.56 121 GLN B CA 1
ATOM 2031 C C . GLN B 1 121 ? 2.066 -0.466 7.57 1 80.56 121 GLN B C 1
ATOM 2033 O O . GLN B 1 121 ? 1.056 0.218 7.742 1 80.56 121 GLN B O 1
ATOM 2038 N N . TYR B 1 122 ? 3.23 0.005 7.25 1 78.5 122 TYR B N 1
ATOM 2039 C CA . TYR B 1 122 ? 3.422 1.446 7.137 1 78.5 122 TYR B CA 1
ATOM 2040 C C . TYR B 1 122 ? 4.617 1.77 6.25 1 78.5 122 TYR B C 1
ATOM 2042 O O . TYR B 1 122 ? 5.5 0.93 6.055 1 78.5 122 TYR B O 1
ATOM 2050 N N . PRO B 1 123 ? 4.543 3.125 5.785 1 78.12 123 PRO B N 1
ATOM 2051 C CA . PRO B 1 123 ? 5.723 3.486 4.992 1 78.12 123 PRO B CA 1
ATOM 2052 C C . PRO B 1 123 ? 7.023 3.367 5.781 1 78.12 123 PRO B C 1
ATOM 2054 O O . PRO B 1 123 ? 7.047 3.658 6.98 1 78.12 123 PRO B O 1
ATOM 2057 N N . GLY B 1 124 ? 8.047 2.805 5.258 1 72.88 124 GLY B N 1
ATOM 2058 C CA . GLY B 1 124 ? 9.344 2.617 5.891 1 72.88 124 GLY B CA 1
ATOM 2059 C C . GLY B 1 124 ? 9.516 1.241 6.504 1 72.88 124 GLY B C 1
ATOM 2060 O O . GLY B 1 124 ? 10.586 0.92 7.035 1 72.88 124 GLY B O 1
ATOM 2061 N N . ASP B 1 125 ? 8.406 0.553 6.598 1 77.94 125 ASP B N 1
ATOM 2062 C CA . ASP B 1 125 ? 8.523 -0.812 7.102 1 77.94 125 ASP B CA 1
ATOM 2063 C C . ASP B 1 125 ? 9.234 -1.71 6.09 1 77.94 125 ASP B C 1
ATOM 2065 O O . ASP B 1 125 ? 8.734 -2.781 5.742 1 77.94 125 ASP B O 1
ATOM 2069 N N . ASN B 1 126 ? 10.32 -1.411 5.645 1 74.31 126 ASN B N 1
ATOM 2070 C CA . ASN B 1 126 ? 11.047 -2.061 4.562 1 74.31 126 ASN B CA 1
ATOM 2071 C C . ASN B 1 126 ? 11.422 -3.498 4.918 1 74.31 126 ASN B C 1
ATOM 2073 O O . ASN B 1 126 ? 11.664 -4.32 4.035 1 74.31 126 ASN B O 1
ATOM 2077 N N . SER B 1 127 ? 11.383 -3.752 6.156 1 82.69 127 SER B N 1
ATOM 2078 C CA . SER B 1 127 ? 11.742 -5.102 6.578 1 82.69 127 SER B CA 1
ATOM 2079 C C . SER B 1 127 ? 10.695 -6.117 6.121 1 82.69 127 SER B C 1
ATOM 2081 O O . SER B 1 127 ? 10.945 -7.324 6.152 1 8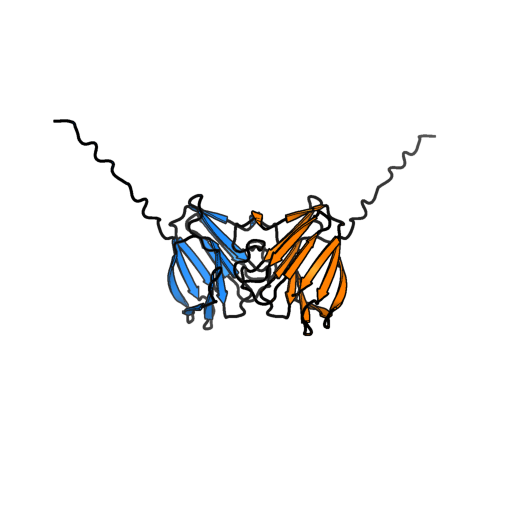2.69 127 SER B O 1
ATOM 2083 N N . LYS B 1 128 ? 9.617 -5.645 5.684 1 88.44 128 LYS B N 1
ATOM 2084 C CA . LYS B 1 128 ? 8.531 -6.551 5.305 1 88.44 128 LYS B CA 1
ATOM 2085 C C . LYS B 1 128 ? 8.578 -6.867 3.812 1 88.44 128 LYS B C 1
ATOM 2087 O O . LYS B 1 128 ? 7.918 -7.801 3.35 1 88.44 128 LYS B O 1
ATOM 2092 N N . THR B 1 129 ? 9.359 -6.121 3.107 1 89.88 129 THR B N 1
ATOM 2093 C CA . THR B 1 129 ? 9.57 -6.418 1.697 1 89.88 129 THR B CA 1
ATOM 2094 C C . THR B 1 129 ? 10.75 -7.379 1.523 1 89.88 129 THR B C 1
ATOM 2096 O O . THR B 1 129 ? 11.812 -7.184 2.123 1 89.88 129 THR B O 1
ATOM 2099 N N . HIS B 1 130 ? 10.547 -8.43 0.671 1 94.06 130 HIS B N 1
ATOM 2100 C CA . HIS B 1 130 ? 11.547 -9.469 0.444 1 94.06 130 HIS B CA 1
ATOM 2101 C C . HIS B 1 130 ? 11.969 -9.508 -1.02 1 94.06 130 HIS B C 1
ATOM 2103 O O . HIS B 1 130 ? 11.195 -9.148 -1.908 1 94.06 130 HIS B O 1
ATOM 2109 N N . GLY B 1 131 ? 13.242 -9.898 -1.185 1 92.06 131 GLY B N 1
ATOM 2110 C CA . GLY B 1 131 ? 13.773 -10.07 -2.527 1 92.06 131 GLY B CA 1
ATOM 2111 C C . GLY B 1 131 ? 14.258 -11.484 -2.805 1 92.06 131 GLY B C 1
ATOM 2112 O O . GLY B 1 131 ? 14.805 -12.141 -1.918 1 92.06 131 GLY B O 1
ATOM 2113 N N . VAL B 1 132 ? 13.992 -11.984 -4.059 1 95 132 VAL B N 1
ATOM 2114 C CA . VAL B 1 132 ? 14.484 -13.281 -4.523 1 95 132 VAL B CA 1
ATOM 2115 C C . VAL B 1 132 ? 14.867 -13.195 -6 1 95 132 VAL B C 1
ATOM 2117 O O . VAL B 1 132 ? 14.312 -12.375 -6.738 1 95 132 VAL B O 1
ATOM 2120 N N . ARG B 1 133 ? 15.867 -14 -6.301 1 93.56 133 ARG B N 1
ATOM 2121 C CA . ARG B 1 133 ? 16.25 -14 -7.707 1 93.56 133 ARG B CA 1
ATOM 2122 C C . ARG B 1 133 ? 15.062 -14.297 -8.609 1 93.56 133 ARG B C 1
ATOM 2124 O O . ARG B 1 133 ? 14.266 -15.188 -8.312 1 93.56 133 ARG B O 1
ATOM 2131 N N . THR B 1 134 ? 15 -13.539 -9.719 1 93.69 134 THR B N 1
ATOM 2132 C CA . THR B 1 134 ? 13.906 -13.703 -10.664 1 93.69 134 THR B CA 1
ATOM 2133 C C . THR B 1 134 ? 13.891 -15.117 -11.234 1 93.69 134 THR B C 1
ATOM 2135 O O . THR B 1 134 ? 14.945 -15.711 -11.477 1 93.69 134 THR B O 1
ATOM 2138 N N . GLY B 1 135 ? 12.734 -15.609 -11.516 1 93.81 135 GLY B N 1
ATOM 2139 C CA . GLY B 1 135 ? 12.602 -16.906 -12.164 1 93.81 135 GLY B CA 1
ATOM 2140 C C . GLY B 1 135 ? 12.078 -17.984 -11.234 1 93.81 135 GLY B C 1
ATOM 2141 O O . GLY B 1 135 ? 11.945 -19.141 -11.633 1 93.81 135 GLY B O 1
ATOM 2142 N N . GLY B 1 136 ? 11.75 -17.609 -10.031 1 94.12 136 GLY B N 1
ATOM 2143 C CA . GLY B 1 136 ? 11.25 -18.578 -9.055 1 94.12 136 GLY B CA 1
ATOM 2144 C C . GLY B 1 136 ? 9.742 -18.75 -9.102 1 94.12 136 GLY B C 1
ATOM 2145 O O . GLY B 1 136 ? 9.094 -18.344 -10.062 1 94.12 136 GLY B O 1
ATOM 2146 N N . THR B 1 137 ? 9.297 -19.5 -8.086 1 97.5 137 THR B N 1
ATOM 2147 C CA . THR B 1 137 ? 7.867 -19.766 -7.953 1 97.5 137 THR B CA 1
ATOM 2148 C C . THR B 1 137 ? 7.32 -19.188 -6.656 1 97.5 137 THR B C 1
ATOM 2150 O O . THR B 1 137 ? 7.961 -19.266 -5.609 1 97.5 137 THR B O 1
ATOM 2153 N N . PHE B 1 138 ? 6.141 -18.609 -6.773 1 98.25 138 PHE B N 1
ATOM 2154 C CA . PHE B 1 138 ? 5.383 -18.109 -5.629 1 98.25 138 PHE B CA 1
ATOM 2155 C C . PHE B 1 138 ? 4.055 -18.844 -5.5 1 98.25 138 PHE B C 1
ATOM 2157 O O . PHE B 1 138 ? 3.391 -19.125 -6.5 1 98.25 138 PHE B O 1
ATOM 2164 N N . ASP B 1 139 ? 3.699 -19.156 -4.246 1 98.88 139 ASP B N 1
ATOM 2165 C CA . ASP B 1 139 ? 2.375 -19.672 -3.918 1 98.88 139 ASP B CA 1
ATOM 2166 C C . ASP B 1 139 ? 1.619 -18.719 -3.006 1 98.88 139 ASP B C 1
ATOM 2168 O O . ASP B 1 139 ? 2.035 -18.469 -1.872 1 98.88 139 ASP B O 1
ATOM 2172 N N . LEU B 1 140 ? 0.578 -18.203 -3.543 1 98.88 140 LEU B N 1
ATOM 2173 C CA . LEU B 1 140 ? -0.301 -17.312 -2.801 1 98.88 140 LEU B CA 1
ATOM 2174 C C . LEU B 1 140 ? -1.594 -18.016 -2.408 1 98.88 140 LEU B C 1
ATOM 2176 O O . LEU B 1 140 ? -2.307 -18.547 -3.27 1 98.88 140 LEU B O 1
ATOM 2180 N N . TYR B 1 141 ? -1.896 -18.031 -1.117 1 98.94 141 TYR B N 1
ATOM 2181 C CA . TYR B 1 141 ? -3.119 -18.641 -0.612 1 98.94 141 TYR B CA 1
ATOM 2182 C C . TYR B 1 141 ? -4.047 -17.578 -0.014 1 98.94 141 TYR B C 1
ATOM 2184 O O . TYR B 1 141 ? -3.637 -16.797 0.847 1 98.94 141 TYR B O 1
ATOM 2192 N N . PHE B 1 142 ? -5.277 -17.609 -0.467 1 98.81 142 PHE B N 1
ATOM 2193 C CA . PHE B 1 142 ? -6.34 -16.906 0.248 1 98.81 142 PHE B CA 1
ATOM 2194 C C . PHE B 1 142 ? -6.992 -17.828 1.277 1 98.81 142 PHE B C 1
ATOM 2196 O O . PHE B 1 142 ? -7.391 -18.953 0.954 1 98.81 142 PHE B O 1
ATOM 2203 N N . CYS B 1 143 ? -7.207 -17.266 2.496 1 97.94 143 CYS B N 1
ATOM 2204 C CA . CYS B 1 143 ? -7.695 -18.031 3.633 1 97.94 143 CYS B CA 1
ATOM 2205 C C . CYS B 1 143 ? -6.758 -19.188 3.943 1 97.94 143 CYS B C 1
ATOM 2207 O O . CYS B 1 143 ? -6.141 -19.766 3.039 1 97.94 143 CYS B O 1
#

InterPro domains:
  IPR001938 Thaumatin family [PS51367] (53-143)
  IPR001938 Thaumatin family [SM00205] (19-143)
  IPR037176 Osmotin/thaumatin-like superfamily [G3DSA:2.60.110.10] (43-143)
  IPR037176 Osmotin/thaumatin-like superfamily [SSF49870] (18-143)

Secondary structure (DSSP, 8-state):
---------------PEEEEEEE-SSS-EEEEEEETTEEEEEEEEE-TT-EEEEEE-SS-EEEEEESTT--SEEEEE-S-TTSEEEEEEE-TT---S-EEEEETTS-EEEE-STT-TTEE-STT-GGG-EEEETT-EEEEEE-/---------------PEEEEEEE-SSS-EEEEEEETTEEEEEEEEE-TT-EEEEEE-SS-EEEEEESTT--SEEEEE-S-TTSEEEEEEE-TT---S-EEEEETTS-EEEE-STT-TTEE-STT-GGG-EEEETT-EEEEEE-

Sequence (286 aa):
MKPILALAITLALAEASTLNVHNRCGYRIDVIRTENNVQPVLHCQLGPNQYCTAQFGGRRGMNFKSGWGGLTLAEFSFENGDGNDYYDLSVIVGFDVGMTLRSSDGTNLRCYERGCPDAYQYPGDNSKTHGVRTGGTFDLYFCMKPILALAITLALAEASTLNVHNRCGYRIDVIRTENNVQPVLHCQLGPNQYCTAQFGGRRGMNFKSGWGGLTLAEFSFENGDGNDYYDLSVIVGFDVGMTLRSSDGTNLRCYERGCPDAYQYPGDNSKTHGVRTGGTFDLYFC

Nearest PDB structures (foldseek):
  6gmq-assembly1_C  TM=6.263E-01  e=1.076E-01  Homo sapiens
  8qu8-assembly1_A  TM=5.133E-01  e=2.477E-02  Homo sapiens
  4w9k-assembly3_I  TM=4.920E-01  e=3.624E-02  Homo sapiens
  8wdk-assembly1_V  TM=5.133E-01  e=4.041E-02  Homo sapiens
  8zv8-assembly2_F  TM=5.004E-01  e=5.600E-02  Homo sapiens

Foldseek 3Di:
DPDDPPDPPPPPPLQWEKEKEFEQDQAKWFKWKDKVVDDIDRPDIDGHGGMDMDTDDDAIKMWIATDPPGQWTWIWGACPPVQKIKIFIARQRHHDWWKWKAWPVGDIATDHDTPGPLGHHDPPVCVNMDIDGHNTYMYMYTD/DPDDDPPPPPPPPLAWEKEKEFEQDQAKWFKWKDKVVDDIDRPDIDGHGDMDMDTDDDAIKMWIATDPPGQWIWIWGACPPVQKIKIFIARQRHHDWWKWKAWPVGDIATDHDPPGPLGHHDPPVCVNMDIDGHNTYMYMYTD